Protein AF-A0A3N9NBA0-F1 (afdb_monomer)

Nearest PDB structures (foldseek):
  3b5i-assembly1_A  TM=4.460E-01  e=3.784E+00  Arabidopsis thaliana
  9g8p-assembly1_M  TM=3.321E-01  e=5.903E+00  Homo sapiens

Foldseek 3Di:
DDPPDPDVVVVVVVVVVVVVVVVVVVVVVVCVVPVQPPDPPDDDVVVPPDPPDDPFQFFDFALQPPPQPDRDDNPPPPDDLSSLLSRLVVRCVSRPHDPVQDAFLFAEEEEWAAQDLAEPPPVNTFQVSSVLSVLVSNCVNPPLRYAYEHEYAHPDPQPQQDPPDDDDHHHAPVSSCVSHVNVVLCVDPVCVSPNYDYYHFCADDSVCRLPQWDKDAAVVLPVNVSVVRIDTTGNSVVRGSHYHYHD

Sequence (247 aa):
MVDMKPKRSLIKVYFVTILLGCWLAWDLSQADKNAPPEYPSYKVAAELDARTEATAKVAIVRSDDPELAHPRPVDDEAIDYETIEQMVRRAINLAGGLQWFISSGDMVLIKPNIVDPEEPGTGEVTDVRVVKALVKVVNEIDPGNMEIVIGEGSPRPMDYEMKYQTSRSKPCWEKLWDVCGYQELLSDPELSDINLRLSNLNGSPPENPWQDLVEVEIPGGGQALPQGGSYWIHQDVLNADAFITVR

Structure (mmCIF, N/CA/C/O backbone):
data_AF-A0A3N9NBA0-F1
#
_entry.id   AF-A0A3N9NBA0-F1
#
loop_
_atom_site.group_PDB
_atom_site.id
_atom_site.type_symbol
_atom_site.label_atom_id
_atom_site.label_alt_id
_atom_site.label_comp_id
_atom_site.label_asym_id
_atom_site.label_entity_id
_atom_site.label_seq_id
_atom_site.pdbx_PDB_ins_code
_atom_site.Cartn_x
_atom_site.Cartn_y
_atom_site.Cartn_z
_atom_site.occupancy
_atom_site.B_iso_or_equiv
_atom_site.auth_seq_id
_atom_site.auth_comp_id
_atom_site.auth_asym_id
_atom_site.auth_atom_id
_atom_site.pdbx_PDB_model_num
ATOM 1 N N . MET A 1 1 ? 47.951 17.722 -78.196 1.00 44.59 1 MET A N 1
ATOM 2 C CA . MET A 1 1 ? 47.518 16.810 -77.117 1.00 44.59 1 MET A CA 1
ATOM 3 C C . MET A 1 1 ? 47.676 17.548 -75.798 1.00 44.59 1 MET A C 1
ATOM 5 O O . MET A 1 1 ? 48.803 17.779 -75.389 1.00 44.59 1 MET A O 1
ATOM 9 N N . VAL A 1 2 ? 46.578 18.025 -75.207 1.00 46.38 2 VAL A N 1
ATOM 10 C CA . VAL A 1 2 ? 46.601 18.671 -73.885 1.00 46.38 2 VAL A CA 1
ATOM 11 C C . VAL A 1 2 ? 46.526 17.560 -72.843 1.00 46.38 2 VAL A C 1
ATOM 13 O O . VAL A 1 2 ? 45.522 16.858 -72.764 1.00 46.38 2 VAL A O 1
ATOM 16 N N . ASP A 1 3 ? 47.612 17.374 -72.098 1.00 55.66 3 ASP A N 1
ATOM 17 C CA . ASP A 1 3 ? 47.715 16.412 -71.001 1.00 55.66 3 ASP A CA 1
ATOM 18 C C . ASP A 1 3 ? 46.897 16.926 -69.803 1.00 55.66 3 ASP A C 1
ATOM 20 O O . ASP A 1 3 ? 47.348 17.754 -69.006 1.00 55.66 3 ASP A O 1
ATOM 24 N N . MET A 1 4 ? 45.633 16.504 -69.719 1.00 56.28 4 MET A N 1
ATOM 25 C CA . MET A 1 4 ? 44.766 16.786 -68.577 1.00 56.28 4 MET A CA 1
ATOM 26 C C . MET A 1 4 ? 45.156 15.879 -67.408 1.00 56.28 4 MET A C 1
ATOM 28 O O . MET A 1 4 ? 44.526 14.853 -67.161 1.00 56.28 4 MET A O 1
ATOM 32 N N . LYS A 1 5 ? 46.167 16.280 -66.630 1.00 59.41 5 LYS A N 1
ATOM 33 C CA . LYS A 1 5 ? 46.375 15.693 -65.301 1.00 59.41 5 LYS A CA 1
ATOM 34 C C . LYS A 1 5 ? 45.158 16.022 -64.430 1.00 59.41 5 LYS A C 1
ATOM 36 O O . LYS A 1 5 ? 44.894 17.210 -64.211 1.00 59.41 5 LYS A O 1
ATOM 41 N N . PRO A 1 6 ? 44.415 15.029 -63.908 1.00 57.94 6 PRO A N 1
ATOM 42 C CA . PRO A 1 6 ? 43.314 15.301 -62.996 1.00 57.94 6 PRO A CA 1
ATOM 43 C C . PRO A 1 6 ? 43.844 16.118 -61.814 1.00 57.94 6 PRO A C 1
ATOM 45 O O . PRO A 1 6 ? 44.816 15.734 -61.155 1.00 57.94 6 PRO A O 1
ATOM 48 N N . LYS A 1 7 ? 43.237 17.292 -61.577 1.00 64.69 7 LYS A N 1
ATOM 49 C CA . LYS A 1 7 ? 43.591 18.168 -60.453 1.00 64.69 7 LYS A CA 1
ATOM 50 C C . LYS A 1 7 ? 43.545 17.314 -59.188 1.00 64.69 7 LYS A C 1
ATOM 52 O O . LYS A 1 7 ? 42.501 16.754 -58.876 1.00 64.69 7 LYS A O 1
ATOM 57 N N . ARG A 1 8 ? 44.660 17.219 -58.453 1.00 65.31 8 ARG A N 1
ATOM 58 C CA . ARG A 1 8 ? 44.796 16.423 -57.213 1.00 65.31 8 ARG A CA 1
ATOM 59 C C . ARG A 1 8 ? 43.642 16.624 -56.213 1.00 65.31 8 ARG A C 1
ATOM 61 O O . ARG A 1 8 ? 43.413 15.745 -55.389 1.00 65.31 8 ARG A O 1
ATOM 68 N N . SER A 1 9 ? 42.912 17.743 -56.277 1.00 67.44 9 SER A N 1
ATOM 69 C CA . SER A 1 9 ? 41.708 17.972 -55.473 1.00 67.44 9 SER A CA 1
ATOM 70 C C . SER A 1 9 ? 40.519 17.086 -55.867 1.00 67.44 9 SER A C 1
ATOM 72 O O . SER A 1 9 ? 39.831 16.621 -54.969 1.00 67.44 9 SER A O 1
ATOM 74 N N . LEU A 1 10 ? 40.301 16.777 -57.153 1.00 73.56 10 LEU A N 1
ATOM 75 C CA . LEU A 1 10 ? 39.214 15.888 -57.591 1.00 73.56 10 LEU A CA 1
ATOM 76 C C . LEU A 1 10 ? 39.411 14.459 -57.073 1.00 73.56 10 LEU A C 1
ATOM 78 O O . LEU A 1 10 ? 38.461 13.837 -56.616 1.00 73.56 10 LEU A O 1
ATOM 82 N N . ILE A 1 11 ? 40.654 13.965 -57.092 1.00 77.38 11 ILE A N 1
ATOM 83 C CA . ILE A 1 11 ? 40.994 12.630 -56.574 1.00 77.38 11 ILE A CA 1
ATOM 84 C C . ILE A 1 11 ? 40.757 12.566 -55.059 1.00 77.38 11 ILE A C 1
ATOM 86 O O . ILE A 1 11 ? 40.209 11.586 -54.565 1.00 77.38 11 ILE A O 1
ATOM 90 N N . LYS A 1 12 ? 41.120 13.623 -54.318 1.00 77.69 12 LYS A N 1
ATOM 91 C CA . LYS A 1 12 ? 40.859 13.710 -52.873 1.00 77.69 12 LYS A CA 1
ATOM 92 C C . LYS A 1 12 ? 39.366 13.746 -52.555 1.00 77.69 12 LYS A C 1
ATOM 94 O O . LYS A 1 12 ? 38.941 13.035 -51.655 1.00 77.69 12 LYS A O 1
ATOM 99 N N . VAL A 1 13 ? 38.584 14.537 -53.294 1.00 83.06 13 VAL A N 1
ATOM 100 C CA . VAL A 1 13 ? 37.123 14.598 -53.122 1.00 83.06 13 VAL A CA 1
ATOM 101 C C . VAL A 1 13 ? 36.510 13.224 -53.374 1.00 83.06 13 VAL A C 1
ATOM 103 O O . VAL A 1 13 ? 35.784 12.730 -52.523 1.00 83.06 13 VAL A O 1
ATOM 106 N N . TYR A 1 14 ? 36.883 12.564 -54.471 1.00 87.12 14 TYR A N 1
ATOM 107 C CA . TYR A 1 14 ? 36.392 11.225 -54.798 1.00 87.12 14 TYR A CA 1
ATOM 108 C C . TYR A 1 14 ? 36.722 10.192 -53.709 1.00 87.12 14 TYR A C 1
ATOM 110 O O . TYR A 1 14 ? 35.858 9.423 -53.296 1.00 87.12 14 TYR A O 1
ATOM 118 N N . PHE A 1 15 ? 37.952 10.214 -53.188 1.00 90.12 15 PHE A N 1
ATOM 119 C CA . PHE A 1 15 ? 38.374 9.307 -52.121 1.00 90.12 15 PHE A CA 1
ATOM 120 C C . PHE A 1 15 ? 37.614 9.550 -50.808 1.00 90.12 15 PHE A C 1
ATOM 122 O O . PHE A 1 15 ? 37.172 8.600 -50.168 1.00 90.12 15 PHE A O 1
ATOM 129 N N . VAL A 1 16 ? 37.402 10.816 -50.430 1.00 90.50 16 VAL A N 1
ATOM 130 C CA . VAL A 1 16 ? 36.609 11.183 -49.245 1.00 90.50 16 VAL A CA 1
ATOM 131 C C . VAL A 1 16 ? 35.148 10.760 -49.405 1.00 90.50 16 VAL A C 1
ATOM 133 O O . VAL A 1 16 ? 34.574 10.218 -48.466 1.00 90.50 16 VAL A O 1
ATOM 136 N N . THR A 1 17 ? 34.553 10.941 -50.588 1.00 92.69 17 THR A N 1
ATOM 137 C CA . THR A 1 17 ? 33.177 10.502 -50.862 1.00 92.69 17 THR A CA 1
ATOM 138 C C . THR A 1 17 ? 33.030 8.986 -50.746 1.00 92.69 17 THR A C 1
ATOM 140 O O . THR A 1 17 ? 32.063 8.525 -50.147 1.00 92.69 17 THR A O 1
ATOM 143 N N . ILE A 1 18 ? 33.992 8.206 -51.254 1.00 95.19 18 ILE A N 1
ATOM 144 C CA . ILE A 1 18 ? 33.980 6.743 -51.103 1.00 95.19 18 ILE A CA 1
ATOM 145 C C . ILE A 1 18 ? 34.094 6.345 -49.633 1.00 95.19 18 ILE A C 1
ATOM 147 O O . ILE A 1 18 ? 33.322 5.510 -49.177 1.00 95.19 18 ILE A O 1
ATOM 151 N N . LEU A 1 19 ? 35.019 6.947 -48.879 1.00 94.25 19 LEU A N 1
ATOM 152 C CA . LEU A 1 19 ? 35.181 6.631 -47.458 1.00 94.25 19 LEU A CA 1
ATOM 153 C C . LEU A 1 19 ? 33.926 6.957 -46.646 1.00 94.25 19 LEU A C 1
ATOM 155 O O . LEU A 1 19 ? 33.511 6.135 -45.834 1.00 94.25 19 LEU A O 1
ATOM 159 N N . LEU A 1 20 ? 33.298 8.110 -46.894 1.00 94.56 20 LEU A N 1
ATOM 160 C CA . LEU A 1 20 ? 32.024 8.471 -46.269 1.00 94.56 20 LEU A CA 1
ATOM 161 C C . LEU A 1 20 ? 30.909 7.501 -46.660 1.00 94.56 20 LEU A C 1
ATOM 163 O O . LEU A 1 20 ? 30.150 7.090 -45.794 1.00 94.56 20 LEU A O 1
ATOM 167 N N . GLY A 1 21 ? 30.835 7.092 -47.929 1.00 96.19 21 GLY A N 1
ATOM 168 C CA . GLY A 1 21 ? 29.867 6.096 -48.389 1.00 96.19 21 GLY A CA 1
ATOM 169 C C . GLY A 1 21 ? 30.060 4.731 -47.724 1.00 96.19 21 GLY A C 1
ATOM 170 O O . GLY A 1 21 ? 29.092 4.140 -47.257 1.00 96.19 21 GLY A O 1
ATOM 171 N N . CYS A 1 22 ? 31.303 4.253 -47.619 1.00 95.31 22 CYS A N 1
ATOM 172 C CA . CYS A 1 22 ? 31.634 3.012 -46.916 1.00 95.31 22 CYS A CA 1
ATOM 173 C C . CYS A 1 22 ? 31.316 3.098 -45.421 1.00 95.31 22 CYS A C 1
ATOM 175 O O . CYS A 1 22 ? 30.786 2.143 -44.860 1.00 95.31 22 CYS A O 1
ATOM 177 N N . TRP A 1 23 ? 31.620 4.231 -44.784 1.00 95.19 23 TRP A N 1
ATOM 178 C CA . TRP A 1 23 ? 31.295 4.464 -43.379 1.00 95.19 23 TRP A CA 1
ATOM 179 C C . TRP A 1 23 ? 29.781 4.476 -43.151 1.00 95.19 23 TRP A C 1
ATOM 181 O O . TRP A 1 23 ? 29.308 3.755 -42.282 1.00 95.19 23 TRP A O 1
ATOM 191 N N . LEU A 1 24 ? 29.016 5.192 -43.982 1.00 94.25 24 LEU A N 1
ATOM 192 C CA . LEU A 1 24 ? 27.555 5.250 -43.889 1.00 94.25 24 LEU A CA 1
ATOM 193 C C . LEU A 1 24 ? 26.909 3.877 -44.136 1.00 94.25 24 LEU A C 1
ATOM 195 O O . LEU A 1 24 ? 25.974 3.495 -43.445 1.00 94.25 24 LEU A O 1
ATOM 199 N N . ALA A 1 25 ? 27.414 3.113 -45.109 1.00 92.44 25 ALA A N 1
ATOM 200 C CA . ALA A 1 25 ? 26.925 1.764 -45.389 1.00 92.44 25 ALA A CA 1
ATOM 201 C C . ALA A 1 25 ? 27.242 0.785 -44.248 1.00 92.44 25 ALA A C 1
ATOM 203 O O . ALA A 1 25 ? 26.422 -0.076 -43.926 1.00 92.44 25 ALA A O 1
ATOM 204 N N . TRP A 1 26 ? 28.419 0.914 -43.628 1.00 92.81 26 TRP A N 1
ATOM 205 C CA . TRP A 1 26 ? 28.767 0.142 -42.440 1.00 92.81 26 TRP A CA 1
ATOM 206 C C . TRP A 1 26 ? 27.865 0.511 -41.262 1.00 92.81 26 TRP A C 1
ATOM 208 O O . TRP A 1 26 ? 27.302 -0.394 -40.655 1.00 92.81 26 TRP A O 1
ATOM 218 N N . ASP A 1 27 ? 27.667 1.805 -41.004 1.00 90.31 27 ASP A N 1
ATOM 219 C CA . ASP A 1 27 ? 26.806 2.325 -39.939 1.00 90.31 27 ASP A CA 1
ATOM 220 C C . ASP A 1 27 ? 25.356 1.842 -40.091 1.00 90.31 27 ASP A C 1
ATOM 222 O O . ASP A 1 27 ? 24.822 1.224 -39.176 1.00 90.31 27 ASP A O 1
ATOM 226 N N . LEU A 1 28 ? 24.763 1.966 -41.286 1.00 89.25 28 LEU A N 1
ATOM 227 C CA . LEU A 1 28 ? 23.425 1.436 -41.580 1.00 89.25 28 LEU A CA 1
ATOM 228 C C . LEU A 1 28 ? 23.347 -0.088 -41.401 1.00 89.25 28 LEU A C 1
ATOM 230 O O . LEU A 1 28 ? 22.374 -0.595 -40.850 1.00 89.25 28 LEU A O 1
ATOM 234 N N . SER A 1 29 ? 24.380 -0.833 -41.813 1.00 89.38 29 SER A N 1
ATOM 235 C CA . SER A 1 29 ? 24.424 -2.284 -41.591 1.00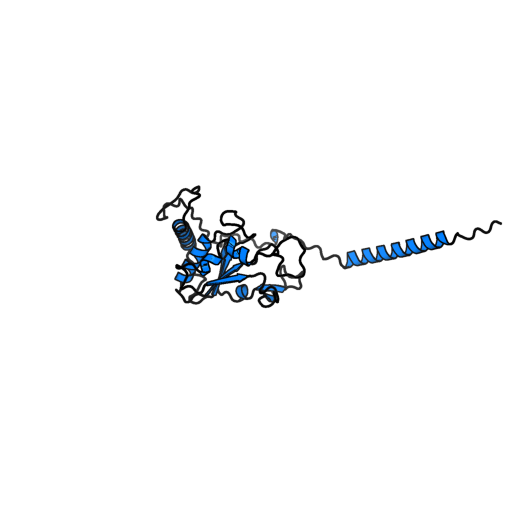 89.38 29 SER A CA 1
ATOM 236 C C . SER A 1 29 ? 24.556 -2.656 -40.114 1.00 89.38 29 SER A C 1
ATOM 238 O O . SER A 1 29 ? 24.088 -3.732 -39.738 1.00 89.38 29 SER A O 1
ATOM 240 N N . GLN A 1 30 ? 25.235 -1.847 -39.296 1.00 89.12 30 GLN A N 1
ATOM 241 C CA . GLN A 1 30 ? 25.302 -2.071 -37.853 1.00 89.12 30 GLN A CA 1
ATOM 242 C C . GLN A 1 30 ? 23.989 -1.674 -37.182 1.00 89.12 30 GLN A C 1
ATOM 244 O O . GLN A 1 30 ? 23.538 -2.397 -36.303 1.00 89.12 30 GLN A O 1
ATOM 249 N N . ALA A 1 31 ? 23.360 -0.579 -37.609 1.00 81.69 31 ALA A N 1
ATOM 250 C CA . ALA A 1 31 ? 22.071 -0.134 -37.094 1.00 81.69 31 ALA A CA 1
ATOM 251 C C . ALA A 1 31 ? 20.985 -1.197 -37.293 1.00 81.69 31 ALA A C 1
ATOM 253 O O . ALA A 1 31 ? 20.232 -1.458 -36.368 1.00 81.69 31 ALA A O 1
ATOM 254 N N . ASP A 1 32 ? 20.957 -1.860 -38.451 1.00 75.62 32 ASP A N 1
ATOM 255 C CA . ASP A 1 32 ? 19.980 -2.913 -38.753 1.00 75.62 32 ASP A CA 1
ATOM 256 C C . ASP A 1 32 ? 20.248 -4.208 -37.959 1.00 75.62 32 ASP A C 1
ATOM 258 O O . ASP A 1 32 ? 19.337 -4.840 -37.436 1.00 75.62 32 ASP A O 1
ATOM 262 N N . LYS A 1 33 ? 21.525 -4.582 -37.783 1.00 79.00 33 LYS A N 1
ATOM 263 C CA . LYS A 1 33 ? 21.919 -5.758 -36.979 1.00 79.00 33 LYS A CA 1
ATOM 264 C C . LYS A 1 33 ? 21.722 -5.565 -35.480 1.00 79.00 33 LYS A C 1
ATOM 266 O O . LYS A 1 33 ? 21.492 -6.538 -34.771 1.00 79.00 33 LYS A O 1
ATOM 271 N N . ASN A 1 34 ? 21.874 -4.329 -35.019 1.00 78.31 34 ASN A N 1
ATOM 272 C CA . ASN A 1 34 ? 21.711 -3.943 -33.623 1.00 78.31 34 ASN A CA 1
ATOM 273 C C . ASN A 1 34 ? 20.335 -3.323 -33.366 1.00 78.31 34 ASN A C 1
ATOM 275 O O . ASN A 1 34 ? 20.104 -2.820 -32.266 1.00 78.31 34 ASN A O 1
ATOM 279 N N . ALA A 1 35 ? 19.437 -3.332 -34.358 1.00 70.12 35 ALA A N 1
ATOM 280 C CA . ALA A 1 35 ? 18.064 -2.924 -34.153 1.00 70.12 35 ALA A CA 1
ATOM 281 C C . ALA A 1 35 ? 17.479 -3.879 -33.106 1.00 70.12 35 ALA A C 1
ATOM 283 O O . ALA A 1 35 ? 17.502 -5.098 -33.313 1.00 70.12 35 ALA A O 1
ATOM 284 N N . PRO A 1 36 ? 17.012 -3.368 -31.954 1.00 64.31 36 PRO A N 1
ATOM 285 C CA . PRO A 1 36 ? 16.346 -4.224 -30.996 1.00 64.31 36 PRO A CA 1
ATOM 286 C C . PRO A 1 36 ? 15.141 -4.862 -31.699 1.00 64.31 36 PRO A C 1
ATOM 288 O O . PRO A 1 36 ? 14.502 -4.196 -32.521 1.00 64.31 36 PRO A O 1
ATOM 291 N N . PRO A 1 37 ? 14.828 -6.139 -31.420 1.00 67.31 37 PRO A N 1
ATOM 292 C CA . PRO A 1 37 ? 13.622 -6.752 -31.958 1.00 67.31 37 PRO A CA 1
ATOM 293 C C . PRO A 1 37 ? 12.426 -5.847 -31.647 1.00 67.31 37 PRO A C 1
ATOM 295 O O . PRO A 1 37 ? 12.334 -5.320 -30.535 1.00 67.31 37 PRO A O 1
ATOM 298 N N . GLU A 1 38 ? 11.535 -5.644 -32.626 1.00 62.91 38 GLU A N 1
ATOM 299 C CA . GLU A 1 38 ? 10.290 -4.916 -32.389 1.00 62.91 38 GLU A CA 1
ATOM 300 C C . GLU A 1 38 ? 9.575 -5.588 -31.219 1.00 62.91 38 GLU A C 1
ATOM 302 O O . GLU A 1 38 ? 9.139 -6.734 -31.313 1.00 62.91 38 GLU A O 1
ATOM 307 N N . TYR A 1 39 ? 9.521 -4.888 -30.089 1.00 58.91 39 TYR A N 1
ATOM 308 C CA . TYR A 1 39 ? 8.762 -5.320 -28.935 1.00 58.91 39 TYR A CA 1
ATOM 309 C C . TYR A 1 39 ? 7.297 -5.004 -29.228 1.00 58.91 39 TYR A C 1
ATOM 311 O O . TYR A 1 39 ? 6.939 -3.820 -29.265 1.00 58.91 39 TYR A O 1
ATOM 319 N N . PRO A 1 40 ? 6.427 -6.001 -29.453 1.00 63.28 40 PRO A N 1
ATOM 320 C CA . PRO A 1 40 ? 5.011 -5.719 -29.519 1.00 63.28 40 PRO A CA 1
ATOM 321 C C . PRO A 1 40 ? 4.583 -5.257 -28.122 1.00 63.28 40 PRO A C 1
ATOM 323 O O . PRO A 1 40 ? 4.468 -6.047 -27.190 1.00 63.28 40 PRO A O 1
ATOM 326 N N . SER A 1 41 ? 4.320 -3.959 -27.966 1.00 62.72 41 SER A N 1
ATOM 327 C CA . SER A 1 41 ? 3.697 -3.383 -26.762 1.00 62.72 41 SER A CA 1
ATOM 328 C C . SER A 1 41 ? 2.223 -3.784 -26.609 1.00 62.72 41 SER A C 1
ATOM 330 O O . SER A 1 41 ? 1.498 -3.242 -25.777 1.00 62.72 41 SER A O 1
ATOM 332 N N . TYR A 1 42 ? 1.772 -4.725 -27.432 1.00 70.06 42 TYR A N 1
ATOM 333 C CA . TYR A 1 42 ? 0.427 -5.244 -27.492 1.00 70.06 42 TYR A CA 1
ATOM 334 C C . TYR A 1 42 ? 0.486 -6.769 -27.410 1.00 70.06 42 TYR A C 1
ATOM 336 O O . TYR A 1 42 ? 1.365 -7.410 -27.983 1.00 70.06 42 TYR A O 1
ATOM 344 N N . LYS A 1 43 ? -0.488 -7.357 -26.722 1.00 68.81 43 LYS A N 1
ATOM 345 C CA . LYS A 1 43 ? -0.821 -8.774 -26.865 1.00 68.81 43 LYS A CA 1
ATOM 346 C C . LYS A 1 43 ? -2.156 -8.887 -27.570 1.00 68.81 43 LYS A C 1
ATOM 348 O O . LYS A 1 43 ? -3.032 -8.039 -27.388 1.00 68.81 43 LYS A O 1
ATOM 353 N N . VAL A 1 44 ? -2.321 -9.928 -28.376 1.00 75.81 44 VAL A N 1
ATOM 354 C CA . VAL A 1 44 ? -3.619 -10.199 -28.993 1.00 75.81 44 VAL A CA 1
ATOM 355 C C . VAL A 1 44 ? -4.581 -10.582 -27.873 1.00 75.81 44 VAL A C 1
ATOM 357 O O . VAL A 1 44 ? -4.273 -11.455 -27.072 1.00 75.81 44 VAL A O 1
ATOM 360 N N . ALA A 1 45 ? -5.756 -9.952 -27.800 1.00 70.50 45 ALA A N 1
ATOM 361 C CA . ALA A 1 45 ? -6.717 -10.226 -26.727 1.00 70.50 45 ALA A CA 1
ATOM 362 C C . ALA A 1 45 ? -7.129 -11.711 -26.651 1.00 70.50 45 ALA A C 1
ATOM 364 O O . ALA A 1 45 ? -7.449 -12.195 -25.577 1.00 70.50 45 ALA A O 1
ATOM 365 N N . ALA A 1 46 ? -7.067 -12.441 -27.769 1.00 76.94 46 ALA A N 1
ATOM 366 C CA . ALA A 1 46 ? -7.300 -13.887 -27.819 1.00 76.94 46 ALA A CA 1
ATOM 367 C C . ALA A 1 46 ? -6.216 -14.725 -27.107 1.00 76.94 46 ALA A C 1
ATOM 369 O O . ALA A 1 46 ? -6.462 -15.882 -26.787 1.00 76.94 46 ALA A O 1
ATOM 370 N N . GLU A 1 47 ? -5.029 -14.160 -26.873 1.00 73.62 47 GLU A N 1
ATOM 371 C CA . GLU A 1 47 ? -3.969 -14.756 -26.049 1.00 73.62 47 GLU A CA 1
ATOM 372 C C . GLU A 1 47 ? -4.134 -14.420 -24.561 1.00 73.62 47 GLU A C 1
ATOM 374 O O . GLU A 1 47 ? -3.441 -14.992 -23.719 1.00 73.62 47 GLU A O 1
ATOM 379 N N . LEU A 1 48 ? -5.020 -13.476 -24.223 1.00 71.06 48 LEU A N 1
ATOM 380 C CA . LEU A 1 48 ? -5.399 -13.231 -22.841 1.00 71.06 48 LEU A CA 1
ATOM 381 C C . LEU A 1 48 ? -6.435 -14.282 -22.459 1.00 71.06 48 LEU A C 1
ATOM 383 O O . LEU A 1 48 ? -7.527 -14.331 -23.024 1.00 71.06 48 LEU A O 1
ATOM 387 N N . ASP A 1 49 ? -6.090 -15.108 -21.478 1.00 70.19 49 ASP A N 1
ATOM 388 C CA . ASP A 1 49 ? -7.014 -16.056 -20.866 1.00 70.19 49 ASP A CA 1
ATOM 389 C C . ASP A 1 49 ? -8.002 -15.270 -19.986 1.00 70.19 49 ASP A C 1
ATOM 391 O O . ASP A 1 49 ? -7.841 -15.121 -18.771 1.00 70.19 49 ASP A O 1
ATOM 395 N N . ALA A 1 50 ? -8.963 -14.612 -20.638 1.00 69.31 50 ALA A N 1
ATOM 396 C CA . ALA A 1 50 ? -9.939 -13.773 -19.970 1.00 69.31 50 ALA A CA 1
ATOM 397 C C . ALA A 1 50 ? -10.821 -14.654 -19.081 1.00 69.31 50 ALA A C 1
ATOM 399 O O . ALA A 1 50 ? -11.509 -15.556 -19.562 1.00 69.31 50 ALA A O 1
ATOM 400 N N . ARG A 1 51 ? -10.819 -14.379 -17.773 1.00 69.56 51 ARG A N 1
ATOM 401 C CA . ARG A 1 51 ? -11.726 -15.041 -16.831 1.00 69.56 51 ARG A CA 1
ATOM 402 C C . ARG A 1 51 ? -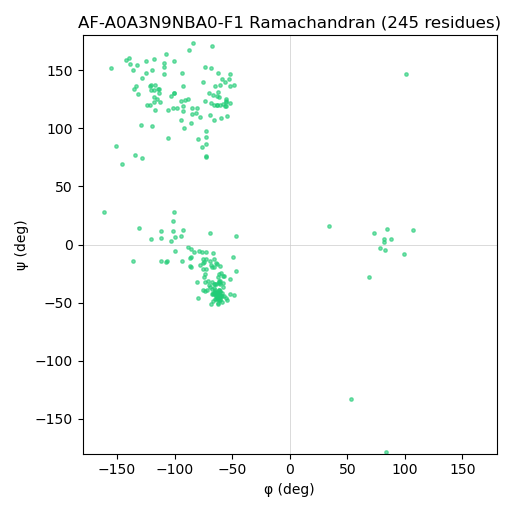13.166 -14.776 -17.274 1.00 69.56 51 ARG A C 1
ATOM 404 O O . ARG A 1 51 ? -13.585 -13.627 -17.386 1.00 69.56 51 ARG A O 1
ATOM 411 N N . THR A 1 52 ? -13.910 -15.842 -17.546 1.00 76.94 52 THR A N 1
ATOM 412 C CA . THR A 1 52 ? -15.306 -15.782 -18.009 1.00 76.94 52 THR A CA 1
ATOM 413 C C . THR A 1 52 ? -16.313 -15.684 -16.863 1.00 76.94 52 THR A C 1
ATOM 415 O O . THR A 1 52 ? -17.509 -15.533 -17.103 1.00 76.94 52 THR A O 1
ATOM 418 N N . GLU A 1 53 ? -15.835 -15.741 -15.621 1.00 77.75 53 GLU A N 1
ATOM 419 C CA . GLU A 1 53 ? -16.630 -15.632 -14.404 1.00 77.75 53 GLU A CA 1
ATOM 420 C C . GLU A 1 53 ? -15.990 -14.660 -13.408 1.00 77.75 53 GLU A C 1
ATOM 422 O O . GLU A 1 53 ? -14.782 -14.410 -13.435 1.00 77.75 53 GLU A O 1
ATOM 427 N N . ALA A 1 54 ? -16.818 -14.084 -12.534 1.00 71.75 54 ALA A N 1
ATOM 428 C CA . ALA A 1 54 ? -16.353 -13.175 -11.499 1.00 71.75 54 ALA A CA 1
ATOM 429 C C . ALA A 1 54 ? -15.544 -13.948 -10.448 1.00 71.75 54 ALA A C 1
ATOM 431 O O . ALA A 1 54 ? -16.096 -14.728 -9.678 1.00 71.75 54 ALA A O 1
ATOM 432 N N . THR A 1 55 ? -14.237 -13.700 -10.399 1.00 77.88 55 THR A N 1
ATOM 433 C CA . THR A 1 55 ? -13.328 -14.302 -9.410 1.00 77.88 55 THR A CA 1
ATOM 434 C C . THR A 1 55 ? -13.004 -13.368 -8.245 1.00 77.88 55 THR A C 1
ATOM 436 O O . THR A 1 55 ? -12.314 -13.774 -7.316 1.00 77.88 55 THR A O 1
ATOM 439 N N . ALA A 1 56 ? -13.454 -12.112 -8.296 1.00 82.75 56 ALA A N 1
ATOM 440 C CA . ALA A 1 56 ? -13.129 -11.088 -7.310 1.00 82.75 56 ALA A CA 1
ATOM 441 C C . ALA A 1 56 ? -14.396 -10.544 -6.648 1.00 82.75 56 ALA A C 1
ATOM 443 O O . ALA A 1 56 ? -15.393 -10.259 -7.315 1.00 82.75 56 ALA A O 1
ATOM 444 N N . LYS A 1 57 ? -14.333 -10.362 -5.329 1.00 87.69 57 LYS A N 1
ATOM 445 C CA . LYS A 1 57 ? -15.350 -9.644 -4.566 1.00 87.69 57 LYS A CA 1
ATOM 446 C C . LYS A 1 57 ? -14.908 -8.192 -4.427 1.00 87.69 57 LYS A C 1
ATOM 448 O O . LYS A 1 57 ? -13.823 -7.929 -3.922 1.00 87.69 57 LYS A O 1
ATOM 453 N N . VAL A 1 58 ? -15.745 -7.264 -4.879 1.00 91.38 58 VAL A N 1
ATOM 454 C CA . VAL A 1 58 ? -15.476 -5.822 -4.814 1.00 91.38 58 VAL A CA 1
ATOM 455 C C . VAL A 1 58 ? -16.483 -5.180 -3.871 1.00 91.38 58 VAL A C 1
ATOM 457 O O . VAL A 1 58 ? -17.680 -5.456 -3.960 1.00 91.38 58 VAL A O 1
ATOM 460 N N . ALA A 1 59 ? -15.998 -4.320 -2.980 1.00 94.69 59 ALA A N 1
ATOM 461 C CA . ALA A 1 59 ? -16.820 -3.484 -2.121 1.00 94.69 59 ALA A CA 1
ATOM 462 C C . ALA A 1 59 ? -16.555 -2.014 -2.448 1.00 94.69 59 ALA A C 1
ATOM 464 O O . ALA A 1 59 ? -15.409 -1.610 -2.625 1.00 94.69 59 ALA A O 1
ATOM 465 N N . ILE A 1 60 ? -17.623 -1.224 -2.519 1.00 95.12 60 ILE A N 1
ATOM 466 C CA . ILE A 1 60 ? -17.553 0.225 -2.688 1.00 95.12 60 ILE A CA 1
ATOM 467 C C . ILE A 1 60 ? -18.328 0.821 -1.526 1.00 95.12 60 ILE A C 1
ATOM 469 O O . ILE A 1 60 ? -19.516 0.542 -1.371 1.00 95.12 60 ILE A O 1
ATOM 473 N N . VAL A 1 61 ? -17.646 1.620 -0.714 1.00 97.12 61 VAL A N 1
ATOM 474 C CA . VAL A 1 61 ? -18.245 2.331 0.412 1.00 97.12 61 VAL A CA 1
ATOM 475 C C . VAL A 1 61 ? -18.079 3.814 0.153 1.00 97.12 61 VAL A C 1
ATOM 477 O O . VAL A 1 61 ? -16.978 4.283 -0.131 1.00 97.12 61 VAL A O 1
ATOM 480 N N . ARG A 1 62 ? -19.190 4.540 0.213 1.00 96.81 62 ARG A N 1
ATOM 481 C CA . ARG A 1 62 ? -19.219 5.995 0.077 1.00 96.81 62 ARG A CA 1
ATOM 482 C C . ARG A 1 62 ? -19.321 6.632 1.456 1.00 96.81 62 ARG A C 1
ATOM 484 O O . ARG A 1 62 ? -19.795 5.989 2.388 1.00 96.81 62 ARG A O 1
ATOM 491 N N . SER A 1 63 ? -18.922 7.893 1.567 1.00 96.94 63 SER A N 1
ATOM 492 C CA . SER A 1 63 ? -19.054 8.654 2.813 1.00 96.94 63 SER A CA 1
ATOM 493 C C . SER A 1 63 ? -20.508 8.819 3.259 1.00 96.94 63 SER A C 1
ATOM 495 O O . SER A 1 63 ? -20.759 8.927 4.454 1.00 96.94 63 SER A O 1
ATOM 497 N N . ASP A 1 64 ? -21.468 8.767 2.332 1.00 96.94 64 ASP A N 1
ATOM 498 C CA . ASP A 1 64 ? -22.908 8.860 2.600 1.00 96.94 64 ASP A CA 1
ATOM 499 C C . ASP A 1 64 ? -23.584 7.492 2.796 1.00 96.94 64 ASP A C 1
ATOM 501 O O . ASP A 1 64 ? -24.814 7.406 2.783 1.00 96.94 64 ASP A O 1
ATOM 505 N N . ASP A 1 65 ? -22.812 6.413 2.969 1.00 97.38 65 ASP A N 1
ATOM 506 C CA . ASP A 1 65 ? -23.367 5.090 3.255 1.00 97.38 65 ASP A CA 1
ATOM 507 C C . ASP A 1 65 ? -24.118 5.119 4.606 1.00 97.38 65 ASP A C 1
ATOM 509 O O . ASP A 1 65 ? -23.507 5.415 5.636 1.00 97.38 65 ASP A O 1
ATOM 513 N N . PRO A 1 66 ? -25.433 4.815 4.631 1.00 96.50 66 PRO A N 1
ATOM 514 C CA . PRO A 1 66 ? -26.269 4.941 5.827 1.00 96.50 66 PRO A CA 1
ATOM 515 C C . PRO A 1 66 ? -25.895 3.973 6.957 1.00 96.50 66 PRO A C 1
ATOM 517 O O . PRO A 1 66 ? -26.389 4.125 8.070 1.00 96.50 66 PRO A O 1
ATOM 520 N N . GLU A 1 67 ? -25.054 2.977 6.681 1.00 96.94 67 GLU A N 1
ATOM 521 C CA . GLU A 1 67 ? -24.546 2.030 7.674 1.00 96.94 67 GLU A CA 1
ATOM 522 C C . GLU A 1 67 ? -23.254 2.518 8.358 1.00 96.94 67 GLU A C 1
ATOM 524 O O . GLU A 1 67 ? -22.719 1.823 9.225 1.00 96.94 67 GLU A O 1
ATOM 529 N N . LEU A 1 68 ? -22.713 3.679 7.969 1.00 96.69 68 LEU A N 1
ATOM 530 C CA . LEU A 1 68 ? -21.660 4.357 8.732 1.00 96.69 68 LEU A CA 1
ATOM 531 C C . LEU A 1 68 ? -22.260 4.985 9.994 1.00 96.69 68 LEU A C 1
ATOM 533 O O . LEU A 1 68 ? -23.432 5.357 10.018 1.00 96.69 68 LEU A O 1
ATOM 537 N N . ALA A 1 69 ? -21.459 5.140 11.052 1.00 94.88 69 ALA A N 1
ATOM 538 C CA . ALA A 1 69 ? -21.960 5.718 12.302 1.00 94.88 69 ALA A CA 1
ATOM 539 C C . ALA A 1 69 ? -22.367 7.190 12.119 1.00 94.88 69 ALA A C 1
ATOM 541 O O . ALA A 1 69 ? -23.372 7.643 12.674 1.00 94.88 69 ALA A O 1
ATOM 542 N N . HIS A 1 70 ? -21.598 7.917 11.304 1.00 93.44 70 HIS A N 1
ATOM 543 C CA . HIS A 1 70 ? -21.815 9.323 10.976 1.00 93.44 70 HIS A CA 1
ATOM 544 C C . HIS A 1 70 ? -21.660 9.549 9.463 1.00 93.44 70 HIS A C 1
ATOM 546 O O . HIS A 1 70 ? -20.622 10.045 9.027 1.00 93.44 70 HIS A O 1
ATOM 552 N N . PRO A 1 71 ? -22.662 9.176 8.642 1.00 95.38 71 PRO A N 1
ATOM 553 C CA . PRO A 1 71 ? -22.593 9.369 7.198 1.00 95.38 71 PRO A CA 1
ATOM 554 C C . PRO A 1 71 ? -22.452 10.857 6.851 1.00 95.38 71 PRO A C 1
ATOM 556 O O . PRO A 1 71 ? -23.140 11.708 7.423 1.00 95.38 71 PRO A O 1
ATOM 559 N N . ARG A 1 72 ? -21.582 11.166 5.891 1.00 96.19 72 ARG A N 1
ATOM 560 C CA . ARG A 1 72 ? -21.289 12.519 5.403 1.00 96.19 72 ARG A CA 1
ATOM 561 C C . ARG A 1 72 ? -21.614 12.645 3.916 1.00 96.19 72 ARG A C 1
ATOM 563 O O . ARG A 1 72 ? -21.488 11.664 3.190 1.00 96.19 72 ARG A O 1
ATOM 570 N N . PRO A 1 73 ? -21.998 13.834 3.425 1.00 95.88 73 PRO A N 1
ATOM 571 C CA . PRO A 1 73 ? -22.130 14.070 1.992 1.00 95.88 73 PRO A CA 1
ATOM 572 C C . PRO A 1 73 ? -20.861 13.671 1.220 1.00 95.88 73 PRO A C 1
ATOM 574 O O . PRO A 1 73 ? -19.744 13.774 1.722 1.00 95.88 73 PRO A O 1
ATOM 577 N N . VAL A 1 74 ? -21.029 13.192 -0.012 1.00 92.69 74 VAL A N 1
ATOM 578 C CA . VAL A 1 74 ? -19.908 12.797 -0.894 1.00 92.69 74 VAL A CA 1
ATOM 579 C C . VAL A 1 74 ? -19.061 13.974 -1.373 1.00 92.69 74 VAL A C 1
ATOM 581 O O . VAL A 1 74 ? -17.942 13.768 -1.828 1.00 92.69 74 VAL A O 1
ATOM 584 N N . ASP A 1 75 ? -19.592 15.187 -1.277 1.00 92.00 75 ASP A N 1
ATOM 585 C CA . ASP A 1 75 ? -18.948 16.454 -1.615 1.00 92.00 75 ASP A CA 1
ATOM 586 C C . ASP A 1 75 ? -18.443 17.219 -0.377 1.00 92.00 75 ASP A C 1
ATOM 588 O O . ASP A 1 75 ? -18.062 18.382 -0.486 1.00 92.00 75 ASP A O 1
ATOM 592 N N . ASP A 1 76 ? -18.422 16.581 0.801 1.00 91.00 76 ASP A N 1
ATOM 593 C CA . ASP A 1 76 ? -17.839 17.164 2.012 1.00 91.00 76 ASP A CA 1
ATOM 594 C C . ASP A 1 76 ? -16.303 17.178 1.916 1.00 91.00 76 ASP A C 1
ATOM 596 O O . ASP A 1 76 ? -15.629 16.189 2.211 1.00 91.00 76 ASP A O 1
ATOM 600 N N . GLU A 1 77 ? -15.742 18.323 1.518 1.00 85.94 77 GLU A N 1
ATOM 601 C CA . GLU A 1 77 ? -14.289 18.555 1.471 1.00 85.94 77 GLU A CA 1
ATOM 602 C C . GLU A 1 77 ? -13.619 18.424 2.853 1.00 85.94 77 GLU A C 1
ATOM 604 O O . GLU A 1 77 ? -12.410 18.212 2.936 1.00 85.94 77 GLU A O 1
ATOM 609 N N . ALA A 1 78 ? -14.388 18.510 3.945 1.00 88.75 78 ALA A N 1
ATOM 610 C CA . ALA A 1 78 ? -13.910 18.398 5.319 1.00 88.75 78 ALA A CA 1
ATOM 611 C C . ALA A 1 78 ? -14.158 17.005 5.931 1.00 88.75 78 ALA A C 1
ATOM 613 O O . ALA A 1 78 ? -14.287 16.880 7.153 1.00 88.75 78 ALA A O 1
ATOM 614 N N . ILE A 1 79 ? -14.216 15.951 5.105 1.00 92.56 79 ILE A N 1
ATOM 615 C CA . ILE A 1 79 ? -14.306 14.572 5.593 1.00 92.56 79 ILE A CA 1
ATOM 616 C C . ILE A 1 79 ? -13.146 14.255 6.550 1.00 92.56 79 ILE A C 1
ATOM 618 O O . ILE A 1 79 ? -11.967 14.436 6.229 1.00 92.56 79 ILE A O 1
ATOM 622 N N . ASP A 1 80 ? -13.491 13.795 7.750 1.00 93.88 80 ASP A N 1
ATOM 623 C CA . ASP A 1 80 ? -12.533 13.529 8.819 1.00 93.88 80 ASP A CA 1
ATOM 624 C C . ASP A 1 80 ? -11.947 12.110 8.753 1.00 93.88 80 ASP A C 1
ATOM 626 O O . ASP A 1 80 ? -12.410 11.227 8.025 1.00 93.88 80 ASP A O 1
ATOM 630 N N . TYR A 1 81 ? -10.883 11.902 9.529 1.00 95.56 81 TYR A N 1
ATOM 631 C CA . TYR A 1 81 ? -10.206 10.613 9.615 1.00 95.56 81 TYR A CA 1
ATOM 632 C C . TYR A 1 81 ? -11.120 9.499 10.152 1.00 95.56 81 TYR A C 1
ATOM 634 O O . TYR A 1 81 ? -11.077 8.390 9.628 1.00 95.56 81 TYR A O 1
ATOM 642 N N . GLU A 1 82 ? -11.971 9.778 11.145 1.00 96.56 82 GLU A N 1
ATOM 643 C CA . GLU A 1 82 ? -12.866 8.768 11.728 1.00 96.56 82 GLU A CA 1
ATOM 644 C C . GLU A 1 82 ? -13.847 8.217 10.682 1.00 96.56 82 GLU A C 1
ATOM 646 O O . GLU A 1 82 ? -14.027 7.002 10.572 1.00 96.56 82 GLU A O 1
ATOM 651 N N . THR A 1 83 ? -14.421 9.093 9.854 1.00 97.12 83 THR A N 1
ATOM 652 C CA . THR A 1 83 ? -15.301 8.697 8.748 1.00 97.12 83 THR A CA 1
ATOM 653 C C . THR A 1 83 ? -14.539 7.844 7.732 1.00 97.12 83 THR A C 1
ATOM 655 O O . THR A 1 83 ? -15.025 6.783 7.336 1.00 97.12 83 THR A O 1
ATOM 658 N N . ILE A 1 84 ? -13.324 8.252 7.343 1.00 97.00 84 ILE A N 1
ATOM 659 C CA . ILE A 1 84 ? -12.477 7.487 6.410 1.00 97.00 84 ILE A CA 1
ATOM 660 C C . ILE A 1 84 ? -12.128 6.109 6.983 1.00 97.00 84 ILE A C 1
ATOM 662 O O . ILE A 1 84 ? -12.247 5.105 6.281 1.00 97.00 84 ILE A O 1
ATOM 666 N N . GLU A 1 85 ? -11.751 6.028 8.259 1.00 98.31 85 GLU A N 1
ATOM 667 C CA . GLU A 1 85 ? -11.440 4.762 8.924 1.00 98.31 85 GLU A CA 1
ATOM 668 C C . GLU A 1 85 ? -12.651 3.818 8.915 1.00 98.31 85 GLU A C 1
ATOM 670 O O . GLU A 1 85 ? -12.517 2.637 8.576 1.00 98.31 85 GLU A O 1
ATOM 675 N N . GLN A 1 86 ? -13.852 4.327 9.208 1.00 98.19 86 GLN A N 1
ATOM 676 C CA . GLN A 1 86 ? -15.086 3.539 9.132 1.00 98.19 86 GLN A CA 1
ATOM 677 C C . GLN A 1 86 ? -15.371 3.052 7.706 1.00 98.19 86 GLN A C 1
ATOM 679 O O . GLN A 1 86 ? -15.734 1.887 7.521 1.00 98.19 86 GLN A O 1
ATOM 684 N N . MET A 1 87 ? -15.166 3.903 6.694 1.00 98.38 87 MET A N 1
ATOM 685 C CA . MET A 1 87 ? -15.330 3.526 5.288 1.00 98.38 87 MET A CA 1
ATOM 686 C C . MET A 1 87 ? -14.381 2.390 4.891 1.00 98.38 87 MET A C 1
ATOM 688 O O . MET A 1 87 ? -14.825 1.404 4.299 1.00 98.38 87 MET A O 1
ATOM 692 N N . VAL A 1 88 ? -13.098 2.484 5.260 1.00 98.25 88 VAL A N 1
ATOM 693 C CA . VAL A 1 88 ? -12.079 1.457 4.978 1.00 98.25 88 VAL A CA 1
ATOM 694 C C . VAL A 1 88 ? -12.432 0.136 5.656 1.00 98.25 88 VAL A C 1
ATOM 696 O O . VAL A 1 88 ? -12.502 -0.901 4.992 1.00 98.25 88 VAL A O 1
ATOM 699 N N . ARG A 1 89 ? -12.733 0.161 6.960 1.00 98.38 89 ARG A N 1
ATOM 700 C CA . ARG A 1 89 ? -13.134 -1.034 7.722 1.00 98.38 89 ARG A CA 1
ATOM 701 C C . ARG A 1 89 ? -14.359 -1.700 7.118 1.00 98.38 89 ARG A C 1
ATOM 703 O O . ARG A 1 89 ? -14.396 -2.919 6.954 1.00 98.38 89 ARG A O 1
ATOM 710 N N . ARG A 1 90 ? -15.360 -0.904 6.747 1.00 98.12 90 ARG A N 1
ATOM 711 C CA . ARG A 1 90 ? -16.574 -1.404 6.108 1.00 98.12 90 ARG A CA 1
ATOM 712 C C . ARG A 1 90 ? -16.279 -2.027 4.747 1.00 98.12 90 ARG A C 1
ATOM 714 O O . ARG A 1 90 ? -16.792 -3.110 4.476 1.00 98.12 90 ARG A O 1
ATOM 721 N N . ALA A 1 91 ? -15.442 -1.399 3.921 1.00 98.06 91 ALA A N 1
ATOM 722 C CA . ALA A 1 91 ? -15.058 -1.940 2.619 1.00 98.06 91 ALA A CA 1
ATOM 723 C C . ALA A 1 91 ? -14.348 -3.295 2.766 1.00 98.06 91 ALA A C 1
ATOM 725 O O . ALA A 1 91 ? -14.715 -4.255 2.088 1.00 98.06 91 ALA A O 1
ATOM 726 N N . ILE A 1 92 ? -13.415 -3.408 3.716 1.00 97.38 92 ILE A N 1
ATOM 727 C CA . ILE A 1 92 ? -12.713 -4.659 4.037 1.00 97.38 92 ILE A CA 1
ATOM 728 C C . ILE A 1 92 ? -13.696 -5.732 4.526 1.00 97.38 92 ILE A C 1
ATOM 730 O O . ILE A 1 92 ? -13.688 -6.856 4.022 1.00 97.38 92 ILE A O 1
ATOM 734 N N . ASN A 1 93 ? -14.598 -5.395 5.451 1.00 96.69 93 ASN A N 1
ATOM 735 C CA . ASN A 1 93 ? -15.601 -6.332 5.965 1.00 96.69 93 ASN A CA 1
ATOM 736 C C . ASN A 1 93 ? -16.543 -6.832 4.860 1.00 96.69 93 ASN A C 1
ATOM 738 O O . ASN A 1 93 ? -16.802 -8.032 4.752 1.00 96.69 93 ASN A O 1
ATOM 742 N N . LEU A 1 94 ? -17.018 -5.934 3.992 1.00 96.75 94 LEU A N 1
ATOM 743 C CA . LEU A 1 94 ? -17.838 -6.293 2.834 1.00 96.75 94 LEU A CA 1
ATOM 744 C C . LEU A 1 94 ? -17.062 -7.163 1.839 1.00 96.75 94 LEU A C 1
ATOM 746 O O . LEU A 1 94 ? -17.649 -8.079 1.261 1.00 96.75 94 LEU A O 1
ATOM 750 N N . ALA A 1 95 ? -15.754 -6.949 1.683 1.00 94.50 95 ALA A N 1
ATOM 751 C CA . ALA A 1 95 ? -14.873 -7.798 0.882 1.00 94.50 95 ALA A CA 1
ATOM 752 C C . ALA A 1 95 ? -14.581 -9.169 1.533 1.00 94.50 95 ALA A C 1
ATOM 754 O O . ALA A 1 95 ? -14.158 -10.086 0.835 1.00 94.50 95 ALA A O 1
ATOM 755 N N . GLY A 1 96 ? -14.918 -9.361 2.814 1.00 93.94 96 GLY A N 1
ATOM 756 C CA . GLY A 1 96 ? -14.779 -10.632 3.536 1.00 93.94 96 GLY A CA 1
ATOM 757 C C . GLY A 1 96 ? -13.648 -10.677 4.567 1.00 93.94 96 GLY A C 1
ATOM 758 O O . GLY A 1 96 ? -13.339 -11.761 5.052 1.00 93.94 96 GLY A O 1
ATOM 759 N N . GLY A 1 97 ? -13.058 -9.531 4.916 1.00 95.25 97 GLY A N 1
ATOM 760 C CA . GLY A 1 97 ? -11.936 -9.442 5.852 1.00 95.25 97 GLY A CA 1
ATOM 761 C C . GLY A 1 97 ? -10.580 -9.699 5.190 1.00 95.25 97 GLY A C 1
ATOM 762 O O . GLY A 1 97 ? -10.491 -9.929 3.983 1.00 95.25 97 GLY A O 1
ATOM 763 N N . LEU A 1 98 ? -9.516 -9.655 5.993 1.00 96.75 98 LEU A N 1
ATOM 764 C CA . LEU A 1 98 ? -8.137 -9.909 5.546 1.00 96.75 98 LEU A CA 1
ATOM 765 C C . LEU A 1 98 ? -7.600 -11.270 6.021 1.00 96.75 98 LEU A C 1
ATOM 767 O O . LEU A 1 98 ? -6.624 -11.775 5.478 1.00 96.75 98 LEU A O 1
ATOM 771 N N . GLN A 1 99 ? -8.274 -11.913 6.979 1.00 94.69 99 GLN A N 1
ATOM 772 C CA . GLN A 1 99 ? -7.836 -13.156 7.631 1.00 94.69 99 GLN A CA 1
ATOM 773 C C . GLN A 1 99 ? -7.813 -14.376 6.696 1.00 94.69 99 GLN A C 1
ATOM 775 O O . GLN A 1 99 ? -7.380 -15.453 7.090 1.00 94.69 99 GLN A O 1
ATOM 780 N N . TRP A 1 100 ? -8.313 -14.243 5.466 1.00 92.44 100 TRP A N 1
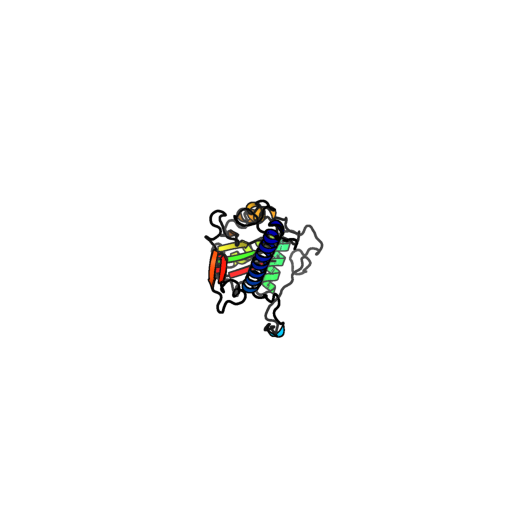ATOM 781 C CA . TRP A 1 100 ? -8.229 -15.308 4.470 1.00 92.44 100 TRP A CA 1
ATOM 782 C C . TRP A 1 100 ? -6.837 -15.412 3.824 1.00 92.44 100 TRP A C 1
ATOM 784 O O . TRP A 1 100 ? -6.551 -16.446 3.224 1.00 92.44 100 TRP A O 1
ATOM 794 N N . PHE A 1 101 ? -5.992 -14.376 3.937 1.00 95.06 101 PHE A N 1
ATOM 795 C CA . PHE A 1 101 ? -4.620 -14.381 3.408 1.00 95.06 101 PHE A CA 1
ATOM 796 C C . PHE A 1 101 ? -3.559 -13.800 4.343 1.00 95.06 101 PHE A C 1
ATOM 798 O O . PHE A 1 101 ? -2.385 -14.015 4.077 1.00 95.06 101 PHE A O 1
ATOM 805 N N . ILE A 1 102 ? -3.949 -13.085 5.402 1.00 98.06 102 ILE A N 1
ATOM 806 C CA . ILE A 1 102 ? -3.024 -12.597 6.429 1.00 98.06 102 ILE A CA 1
ATOM 807 C C . ILE A 1 102 ? -3.155 -13.475 7.673 1.00 98.06 102 ILE A C 1
ATOM 809 O O . ILE A 1 102 ? -4.262 -13.668 8.187 1.00 98.06 102 ILE A O 1
ATOM 813 N N . SER A 1 103 ? -2.026 -13.978 8.155 1.00 97.94 103 SER A N 1
ATOM 814 C CA . SER A 1 103 ? -1.874 -14.776 9.369 1.00 97.94 103 SER A CA 1
ATOM 815 C C . SER A 1 103 ? -1.200 -13.975 10.491 1.00 97.94 103 SER A C 1
ATOM 817 O O . SER A 1 103 ? -0.633 -12.907 10.281 1.00 97.94 103 SER A O 1
ATOM 819 N N . SER A 1 104 ? -1.308 -14.483 11.720 1.00 97.88 104 SER A N 1
ATOM 820 C CA . SER A 1 104 ? -0.646 -13.905 12.899 1.00 97.88 104 SER A CA 1
ATOM 821 C C . SER A 1 104 ? 0.877 -13.950 12.739 1.00 97.88 104 SER A C 1
ATOM 823 O O . SER A 1 104 ? 1.431 -14.995 12.393 1.00 97.88 104 SER A O 1
ATOM 825 N N . GLY A 1 105 ? 1.531 -12.815 12.998 1.00 97.69 105 GLY A N 1
ATOM 826 C CA . GLY A 1 105 ? 2.980 -12.648 12.878 1.00 97.69 105 GLY A CA 1
ATOM 827 C C . GLY A 1 105 ? 3.501 -12.383 11.461 1.00 97.69 105 GLY A C 1
ATOM 828 O O . GLY A 1 105 ? 4.715 -12.274 11.305 1.00 97.69 105 GLY A O 1
ATOM 829 N N . ASP A 1 106 ? 2.628 -12.276 10.453 1.00 98.56 106 ASP A N 1
ATOM 830 C CA . ASP A 1 106 ? 3.047 -12.017 9.071 1.00 98.56 106 ASP A CA 1
ATOM 831 C C . ASP A 1 106 ? 3.749 -10.658 8.925 1.00 98.56 106 ASP A C 1
ATOM 833 O O . ASP A 1 106 ? 3.387 -9.656 9.559 1.00 98.56 106 ASP A O 1
ATOM 837 N N . MET A 1 107 ? 4.697 -10.605 7.991 1.00 98.62 107 MET A N 1
ATOM 838 C CA . MET A 1 107 ? 5.174 -9.361 7.405 1.00 98.62 107 MET A CA 1
ATOM 839 C C . MET A 1 107 ? 4.208 -8.908 6.301 1.00 98.62 107 MET A C 1
ATOM 841 O O . MET A 1 107 ? 4.099 -9.534 5.244 1.00 98.62 107 MET A O 1
ATOM 845 N N . VAL A 1 108 ? 3.525 -7.783 6.516 1.00 98.75 108 VAL A N 1
ATOM 846 C CA . VAL A 1 108 ? 2.569 -7.206 5.562 1.00 98.75 108 VAL A CA 1
ATOM 847 C C . VAL A 1 108 ? 3.170 -5.980 4.885 1.00 98.75 108 VAL A C 1
ATOM 849 O O . VAL A 1 108 ? 3.393 -4.946 5.518 1.00 98.75 108 VAL A O 1
ATOM 852 N N . LEU A 1 109 ? 3.370 -6.065 3.570 1.00 98.69 109 LEU A N 1
ATOM 853 C CA . LEU A 1 109 ? 3.787 -4.936 2.742 1.00 98.69 109 LEU A CA 1
ATOM 854 C C . LEU A 1 109 ? 2.559 -4.236 2.148 1.00 98.69 109 LEU A C 1
ATOM 856 O O . LEU A 1 109 ? 1.840 -4.791 1.315 1.00 98.69 109 LEU A O 1
ATOM 860 N N . ILE A 1 110 ? 2.337 -2.991 2.557 1.00 98.62 110 ILE A N 1
ATOM 861 C CA . ILE A 1 110 ? 1.312 -2.097 2.023 1.00 98.62 110 ILE A CA 1
ATOM 862 C C . ILE A 1 110 ? 1.971 -1.176 0.998 1.00 98.62 110 ILE A C 1
ATOM 864 O O . ILE A 1 110 ? 2.834 -0.367 1.337 1.00 98.62 110 ILE A O 1
ATOM 868 N N . LYS A 1 111 ? 1.542 -1.272 -0.260 1.00 97.38 111 LYS A N 1
ATOM 869 C CA . LYS A 1 111 ? 2.047 -0.466 -1.372 1.00 97.38 111 LYS A CA 1
ATOM 870 C C . LYS A 1 111 ? 1.044 0.617 -1.778 1.00 97.38 111 LYS A C 1
ATOM 872 O O . LYS A 1 111 ? 0.187 0.326 -2.623 1.00 97.38 111 LYS A O 1
ATOM 877 N N . PRO A 1 112 ? 1.118 1.843 -1.226 1.00 95.62 112 PRO A N 1
ATOM 878 C CA . PRO A 1 112 ? 0.334 2.963 -1.735 1.00 95.62 112 PRO A CA 1
ATOM 879 C C . PRO A 1 112 ? 0.808 3.364 -3.136 1.00 95.62 112 PRO A C 1
ATOM 881 O O . PRO A 1 112 ? 1.831 2.884 -3.635 1.00 95.62 112 PRO A O 1
ATOM 884 N N . ASN A 1 113 ? 0.065 4.248 -3.790 1.00 92.44 113 ASN A N 1
ATOM 885 C CA . ASN A 1 113 ? 0.488 4.887 -5.025 1.00 92.44 113 ASN A CA 1
ATOM 886 C C . ASN A 1 113 ? 0.972 6.303 -4.720 1.00 92.44 113 ASN A C 1
ATOM 888 O O . ASN A 1 113 ? 0.176 7.130 -4.280 1.00 92.44 113 ASN A O 1
ATOM 892 N N . ILE A 1 114 ? 2.249 6.589 -4.982 1.00 88.75 114 ILE A N 1
ATOM 893 C CA . ILE A 1 114 ? 2.800 7.944 -4.866 1.00 88.75 114 ILE A CA 1
ATOM 894 C C . ILE A 1 114 ? 3.531 8.286 -6.165 1.00 88.75 114 ILE A C 1
ATOM 896 O O . ILE A 1 114 ? 4.637 7.807 -6.423 1.00 88.75 114 ILE A O 1
ATOM 900 N N . VAL A 1 115 ? 2.899 9.098 -7.014 1.00 83.75 115 VAL A N 1
ATOM 901 C CA . VAL A 1 115 ? 3.494 9.506 -8.297 1.00 83.75 115 VAL A CA 1
ATOM 902 C C . VAL A 1 115 ? 4.515 10.623 -8.089 1.00 83.75 115 VAL A C 1
ATOM 904 O O . VAL A 1 115 ? 5.626 10.521 -8.606 1.00 83.75 115 VAL A O 1
ATOM 907 N N . ASP A 1 116 ? 4.157 11.627 -7.289 1.00 79.25 116 ASP A N 1
ATOM 908 C CA . ASP A 1 116 ? 4.945 12.821 -6.976 1.00 79.25 116 ASP A CA 1
ATOM 909 C C . ASP A 1 116 ? 4.818 13.182 -5.487 1.00 79.25 116 ASP A C 1
ATOM 911 O O . ASP A 1 116 ? 3.872 12.734 -4.835 1.00 79.25 116 ASP A O 1
ATOM 915 N N . PRO A 1 117 ? 5.754 13.973 -4.924 1.00 79.88 117 PRO A N 1
ATOM 916 C CA . PRO A 1 117 ? 5.651 14.498 -3.563 1.00 79.88 117 PRO A CA 1
ATOM 917 C C . PRO A 1 117 ? 4.589 15.607 -3.497 1.00 79.88 117 PRO A C 1
ATOM 919 O O . PRO A 1 117 ? 4.923 16.789 -3.443 1.00 79.88 117 PRO A O 1
ATOM 922 N N . GLU A 1 118 ? 3.323 15.213 -3.524 1.00 84.06 118 GLU A N 1
ATOM 923 C CA . GLU A 1 118 ? 2.159 16.098 -3.480 1.00 84.06 118 GLU A CA 1
ATOM 924 C C . GLU A 1 118 ? 1.307 15.821 -2.238 1.00 84.06 118 GLU A C 1
ATOM 926 O O . GLU A 1 118 ? 1.373 14.753 -1.629 1.00 84.06 118 GLU A O 1
ATOM 931 N N . GLU A 1 119 ? 0.490 16.796 -1.851 1.00 86.31 119 GLU A N 1
ATOM 932 C CA . GLU A 1 119 ? -0.430 16.622 -0.728 1.00 86.31 119 GLU A CA 1
ATOM 933 C C . GLU A 1 119 ? -1.544 15.606 -1.077 1.00 86.31 119 GLU A C 1
ATOM 935 O O . GLU A 1 119 ? -1.937 15.469 -2.248 1.00 86.31 119 GLU A O 1
ATOM 940 N N . PRO A 1 120 ? -2.104 14.891 -0.081 1.00 85.94 120 PRO A N 1
ATOM 941 C CA . PRO A 1 120 ? -3.291 14.064 -0.276 1.00 85.94 120 PRO A CA 1
ATOM 942 C C . PRO A 1 120 ? -4.451 14.837 -0.923 1.00 85.94 120 PRO A C 1
ATOM 944 O O . PRO A 1 120 ? -4.701 15.997 -0.608 1.00 85.94 120 PRO A O 1
ATOM 947 N N . GLY A 1 121 ? -5.202 14.172 -1.806 1.00 83.94 121 GLY A N 1
ATOM 948 C CA . GLY A 1 121 ? -6.374 14.754 -2.479 1.00 83.94 121 GLY A CA 1
ATOM 949 C C . GLY A 1 121 ? -6.124 15.267 -3.902 1.00 83.94 121 GLY A C 1
ATOM 950 O O . GLY A 1 121 ? -7.080 15.547 -4.621 1.00 83.94 121 GLY A O 1
ATOM 951 N N . THR A 1 122 ? -4.871 15.307 -4.363 1.00 85.69 122 THR A N 1
ATOM 952 C CA . THR A 1 122 ? -4.519 15.653 -5.758 1.00 85.69 122 THR A CA 1
ATOM 953 C C . THR A 1 122 ? -4.866 14.557 -6.7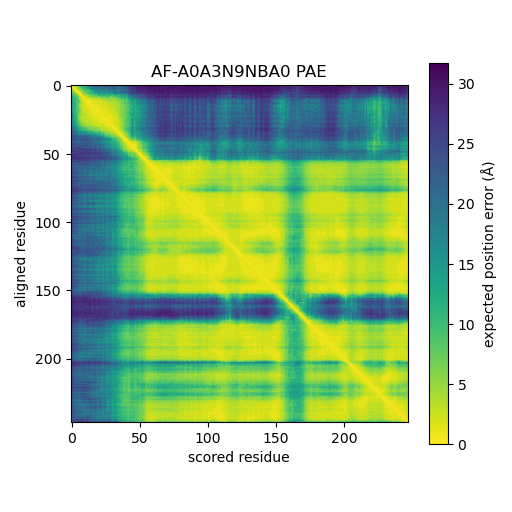71 1.00 85.69 122 THR A C 1
ATOM 955 O O . THR A 1 122 ? -4.981 14.825 -7.966 1.00 85.69 122 THR A O 1
ATOM 958 N N . GLY A 1 123 ? -5.025 13.313 -6.307 1.00 84.44 123 GLY A N 1
ATOM 959 C CA . GLY A 1 123 ? -5.150 12.122 -7.154 1.00 84.44 123 GLY A CA 1
ATOM 960 C C . GLY A 1 123 ? -3.807 11.557 -7.635 1.00 84.44 123 GLY A C 1
ATOM 961 O O . GLY A 1 123 ? -3.785 10.490 -8.244 1.00 84.44 123 GLY A O 1
ATOM 962 N N . GLU A 1 124 ? -2.690 12.228 -7.337 1.00 86.00 124 GLU A N 1
ATOM 963 C CA . GLU A 1 124 ? -1.335 11.720 -7.601 1.00 86.00 124 GLU A CA 1
ATOM 964 C C . GLU A 1 124 ? -0.805 10.844 -6.454 1.00 86.00 124 GLU A C 1
ATOM 966 O O . GLU A 1 124 ? 0.113 10.040 -6.644 1.00 86.00 124 GLU A O 1
ATOM 971 N N . VAL A 1 125 ? -1.424 10.962 -5.277 1.00 90.00 125 VAL A N 1
ATOM 972 C CA . VAL A 1 125 ? -1.018 10.312 -4.031 1.00 90.00 125 VAL A CA 1
ATOM 973 C C . VAL A 1 125 ? -2.226 9.648 -3.379 1.00 90.00 125 VAL A C 1
ATOM 975 O O . VAL A 1 125 ? -3.268 10.280 -3.187 1.00 90.00 125 VAL A O 1
ATOM 978 N N . THR A 1 126 ? -2.086 8.374 -3.012 1.00 94.38 126 THR A N 1
ATOM 979 C CA . THR A 1 126 ? -3.063 7.675 -2.172 1.00 94.38 126 THR A CA 1
ATOM 980 C C . THR A 1 126 ? -3.161 8.372 -0.814 1.00 94.38 126 THR A C 1
ATOM 982 O O . THR A 1 126 ? -2.149 8.542 -0.130 1.00 94.38 126 THR A O 1
ATOM 985 N N . ASP A 1 127 ? -4.381 8.725 -0.401 1.00 94.62 127 ASP A N 1
ATOM 986 C CA . ASP A 1 127 ? -4.638 9.418 0.864 1.00 94.62 127 ASP A CA 1
ATOM 987 C C . ASP A 1 127 ? -4.081 8.630 2.063 1.00 94.62 127 ASP A C 1
ATOM 989 O O . ASP A 1 127 ? -4.492 7.499 2.341 1.00 94.62 127 ASP A O 1
ATOM 993 N N . VAL A 1 128 ? -3.150 9.247 2.794 1.00 95.94 128 VAL A N 1
ATOM 994 C CA . VAL A 1 128 ? -2.463 8.635 3.938 1.00 95.94 128 VAL A CA 1
ATOM 995 C C . VAL A 1 128 ? -3.432 8.181 5.035 1.00 95.94 128 VAL A C 1
ATOM 997 O O . VAL A 1 128 ? -3.167 7.198 5.726 1.00 95.94 128 VAL A O 1
ATOM 1000 N N . ARG A 1 129 ? -4.607 8.815 5.159 1.00 97.00 129 ARG A N 1
ATOM 1001 C CA . ARG A 1 129 ? -5.654 8.435 6.123 1.00 97.00 129 ARG A CA 1
ATOM 1002 C C . ARG A 1 129 ? -6.229 7.052 5.825 1.00 97.00 129 ARG A C 1
ATOM 1004 O O . ARG A 1 129 ? -6.532 6.306 6.754 1.00 97.00 129 ARG A O 1
ATOM 1011 N N . VAL A 1 130 ? -6.324 6.678 4.546 1.00 97.44 130 VA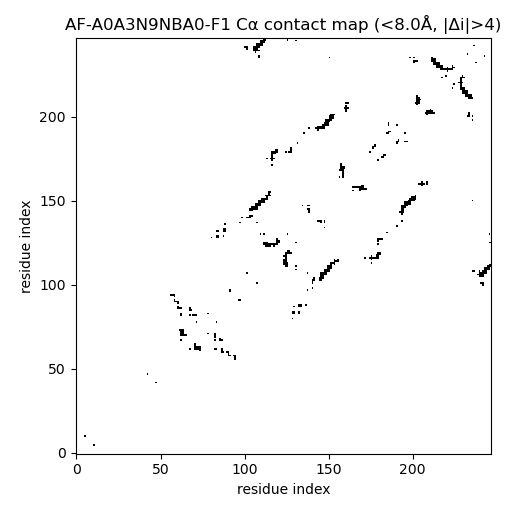L A N 1
ATOM 1012 C CA . VAL A 1 130 ? -6.735 5.328 4.124 1.00 97.44 130 VAL A CA 1
ATOM 1013 C C . VAL A 1 130 ? -5.679 4.306 4.533 1.00 97.44 130 VAL A C 1
ATOM 1015 O O . VAL A 1 130 ? -6.014 3.246 5.061 1.00 97.44 130 VAL A O 1
ATOM 1018 N N . VAL A 1 131 ? -4.400 4.637 4.340 1.00 98.25 131 VAL A N 1
ATOM 1019 C CA . VAL A 1 131 ? -3.290 3.753 4.716 1.00 98.25 131 VAL A CA 1
ATOM 1020 C C . VAL A 1 131 ? -3.189 3.607 6.232 1.00 98.25 131 VAL A C 1
ATOM 1022 O O . VAL A 1 131 ? -3.075 2.482 6.706 1.00 98.25 131 VAL A O 1
ATOM 1025 N N . LYS A 1 132 ? -3.335 4.691 7.004 1.00 98.50 132 LYS A N 1
ATOM 1026 C CA . LYS A 1 132 ? -3.410 4.636 8.473 1.00 98.50 132 LYS A CA 1
ATOM 1027 C C . LYS A 1 132 ? -4.515 3.688 8.946 1.00 98.50 132 LYS A C 1
ATOM 1029 O O . LYS A 1 132 ? -4.266 2.823 9.784 1.00 98.50 132 LYS A O 1
ATOM 1034 N N . ALA A 1 133 ? -5.719 3.807 8.383 1.00 98.56 133 ALA A N 1
ATOM 1035 C CA . ALA A 1 133 ? -6.825 2.912 8.715 1.00 98.56 133 ALA A CA 1
ATOM 1036 C C . ALA A 1 133 ? -6.493 1.445 8.388 1.00 98.56 133 ALA A C 1
ATOM 1038 O O . ALA A 1 133 ? -6.778 0.555 9.188 1.00 98.56 133 ALA A O 1
ATOM 1039 N N . LEU A 1 134 ? -5.846 1.186 7.247 1.00 98.56 134 LEU A N 1
ATOM 1040 C CA . LEU A 1 134 ? -5.410 -0.157 6.866 1.00 98.56 134 LEU A CA 1
ATOM 1041 C C . LEU A 1 134 ? -4.334 -0.717 7.812 1.00 98.56 134 LEU A C 1
ATOM 1043 O O . LEU A 1 134 ? -4.445 -1.872 8.211 1.00 98.56 134 LEU A O 1
ATOM 1047 N N . VAL A 1 135 ? -3.346 0.089 8.219 1.00 98.69 135 VAL A N 1
ATOM 1048 C CA . VAL A 1 135 ? -2.319 -0.292 9.210 1.00 98.69 135 VAL A CA 1
ATOM 1049 C C . VAL A 1 135 ? -2.980 -0.758 10.510 1.00 98.69 135 VAL A C 1
ATOM 1051 O O . VAL A 1 135 ? -2.637 -1.824 11.022 1.00 98.69 135 VAL A O 1
ATOM 1054 N N . LYS A 1 136 ? -3.979 -0.016 11.013 1.00 98.56 136 LYS A N 1
ATOM 1055 C CA . LYS A 1 136 ? -4.737 -0.401 12.218 1.00 98.56 136 LYS A CA 1
ATOM 1056 C C . LYS A 1 136 ? -5.468 -1.732 12.026 1.00 98.56 136 LYS A C 1
ATOM 1058 O O . LYS A 1 136 ? -5.348 -2.611 12.872 1.00 98.56 136 LYS A O 1
ATOM 1063 N N . VAL A 1 137 ? -6.172 -1.907 10.903 1.00 98.38 137 VAL A N 1
ATOM 1064 C CA . VAL A 1 137 ? -6.903 -3.152 10.596 1.00 98.38 137 VAL A CA 1
ATOM 1065 C C . VAL A 1 137 ? -5.966 -4.358 10.495 1.00 98.38 137 VAL A C 1
ATOM 1067 O O . VAL A 1 137 ? -6.320 -5.437 10.962 1.00 98.38 137 VAL A O 1
ATOM 1070 N N . VAL A 1 138 ? -4.781 -4.194 9.903 1.00 98.38 138 VAL A N 1
ATOM 1071 C CA . VAL A 1 138 ? -3.776 -5.264 9.822 1.00 98.38 138 VAL A CA 1
ATOM 1072 C C . VAL A 1 138 ? -3.239 -5.605 11.211 1.00 98.38 138 VAL A C 1
ATOM 1074 O O . VAL A 1 138 ? -3.242 -6.774 11.585 1.00 98.38 138 VAL A O 1
ATOM 1077 N N . ASN A 1 139 ? -2.837 -4.607 12.004 1.00 98.00 139 ASN A N 1
ATOM 1078 C CA . ASN A 1 139 ? -2.324 -4.839 13.355 1.00 98.00 139 ASN A CA 1
ATOM 1079 C C . ASN A 1 139 ? -3.365 -5.499 14.277 1.00 98.00 139 ASN A C 1
ATOM 1081 O O . ASN A 1 139 ? -3.007 -6.305 15.122 1.00 98.00 139 ASN A O 1
ATOM 1085 N N . GLU A 1 140 ? -4.658 -5.221 14.103 1.00 97.44 140 GLU A N 1
ATOM 1086 C CA . GLU A 1 140 ? -5.736 -5.858 14.877 1.00 97.44 140 GLU A CA 1
ATOM 1087 C C . GLU A 1 140 ? -5.862 -7.376 14.676 1.00 97.44 140 GLU A C 1
ATOM 1089 O O . GLU A 1 140 ? -6.500 -8.038 15.496 1.00 97.44 140 GLU A O 1
ATOM 1094 N N . ILE A 1 141 ? -5.272 -7.940 13.615 1.00 97.56 141 ILE A N 1
ATOM 1095 C CA . ILE A 1 141 ? -5.231 -9.394 13.402 1.00 97.56 141 ILE A CA 1
ATOM 1096 C C . ILE A 1 141 ? -4.376 -10.067 14.482 1.00 97.56 141 ILE A C 1
ATOM 1098 O O . ILE A 1 141 ? -4.777 -11.105 15.011 1.00 97.56 141 ILE A O 1
ATOM 1102 N N . ASP A 1 142 ? -3.236 -9.464 14.830 1.00 97.50 142 ASP A N 1
ATOM 1103 C CA . ASP A 1 142 ? -2.355 -9.907 15.912 1.00 97.50 142 ASP A CA 1
ATOM 1104 C C . ASP A 1 142 ? -1.587 -8.715 16.531 1.00 97.50 142 ASP A C 1
ATOM 1106 O O . ASP A 1 142 ? -0.459 -8.406 16.124 1.00 97.50 142 ASP A O 1
ATOM 1110 N N . PRO A 1 143 ? -2.208 -8.000 17.491 1.00 97.00 143 PRO A N 1
ATOM 1111 C CA . PRO A 1 143 ? -1.707 -6.719 17.985 1.00 97.00 143 PRO A CA 1
ATOM 1112 C C . PRO A 1 143 ? -0.264 -6.765 18.494 1.00 97.00 143 PRO A C 1
ATOM 1114 O O . PRO A 1 143 ? 0.051 -7.492 19.435 1.00 97.00 143 PRO A O 1
ATOM 1117 N N . GLY A 1 144 ? 0.595 -5.930 17.902 1.00 94.50 144 GLY A N 1
ATOM 1118 C CA . GLY A 1 144 ? 1.999 -5.768 18.296 1.00 94.50 144 GLY A CA 1
ATOM 1119 C C . GLY A 1 144 ? 2.944 -6.866 17.795 1.00 94.50 144 GLY A C 1
ATOM 1120 O O . GLY A 1 144 ? 4.148 -6.769 18.025 1.00 94.50 144 GLY A O 1
ATOM 1121 N N . ASN A 1 145 ? 2.428 -7.887 17.103 1.00 97.38 145 ASN A N 1
ATOM 1122 C CA . ASN A 1 145 ? 3.222 -9.003 16.580 1.00 97.38 145 ASN A CA 1
ATOM 1123 C C . ASN A 1 145 ? 3.389 -8.967 15.051 1.00 97.38 145 ASN A C 1
ATOM 1125 O O . ASN A 1 145 ? 4.251 -9.666 14.526 1.00 97.38 145 A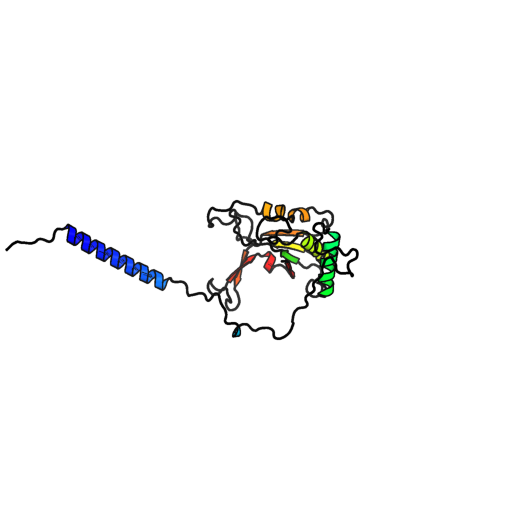SN A O 1
ATOM 1129 N N . MET A 1 146 ? 2.593 -8.162 14.340 1.00 97.94 146 MET A N 1
ATOM 1130 C CA . MET A 1 146 ? 2.718 -7.962 12.890 1.00 97.94 146 MET A CA 1
ATOM 1131 C C . MET A 1 146 ? 3.922 -7.067 12.561 1.00 97.94 146 MET A C 1
ATOM 1133 O O . MET A 1 146 ? 4.117 -6.048 13.224 1.00 97.94 146 MET A O 1
ATOM 1137 N N . GLU A 1 147 ? 4.679 -7.373 11.503 1.00 98.44 147 GLU A N 1
ATOM 1138 C CA . GLU A 1 147 ? 5.572 -6.390 10.865 1.00 98.44 147 GLU A CA 1
ATOM 1139 C C . GLU A 1 147 ? 4.813 -5.720 9.721 1.00 98.44 147 GLU A C 1
ATOM 1141 O O . GLU A 1 147 ? 4.387 -6.380 8.777 1.00 98.44 147 GLU A O 1
ATOM 1146 N N . ILE A 1 148 ? 4.638 -4.401 9.783 1.00 98.69 148 ILE A N 1
ATOM 1147 C CA . ILE A 1 148 ? 3.943 -3.646 8.741 1.00 98.69 148 ILE A CA 1
ATOM 1148 C C . ILE A 1 148 ? 4.944 -2.736 8.041 1.00 98.69 148 ILE A C 1
ATOM 1150 O O . ILE A 1 148 ? 5.583 -1.876 8.647 1.00 98.69 148 ILE A O 1
ATOM 1154 N N . VAL A 1 149 ? 5.058 -2.899 6.728 1.00 98.38 149 VAL A N 1
ATOM 1155 C CA . VAL A 1 149 ? 5.929 -2.079 5.889 1.00 98.38 149 VAL A CA 1
ATOM 1156 C C . VAL A 1 149 ? 5.069 -1.290 4.923 1.00 98.38 149 VAL A C 1
ATOM 1158 O O . VAL A 1 149 ? 4.293 -1.867 4.169 1.00 98.38 149 VAL A O 1
ATOM 1161 N N . ILE A 1 150 ? 5.214 0.032 4.906 1.00 97.38 150 ILE A N 1
ATOM 1162 C CA . ILE A 1 150 ? 4.659 0.861 3.835 1.00 97.38 150 ILE A CA 1
ATOM 1163 C C . ILE A 1 150 ? 5.767 1.061 2.807 1.00 97.38 150 ILE A C 1
ATOM 1165 O O . ILE A 1 150 ? 6.737 1.773 3.061 1.00 97.38 150 ILE A O 1
ATOM 1169 N N . GLY A 1 151 ? 5.647 0.399 1.661 1.00 94.19 151 GLY A N 1
ATOM 1170 C CA . GLY A 1 151 ? 6.670 0.422 0.621 1.00 94.19 151 GLY A CA 1
ATOM 1171 C C . GLY A 1 151 ? 6.183 1.109 -0.639 1.00 94.19 151 GLY A C 1
ATOM 1172 O O . GLY A 1 151 ? 5.134 0.748 -1.164 1.00 94.19 151 GLY A O 1
ATOM 1173 N N . GLU A 1 152 ? 6.960 2.044 -1.175 1.00 90.75 152 GLU A N 1
ATOM 1174 C CA . GLU A 1 152 ? 6.698 2.580 -2.510 1.00 90.75 152 GLU A CA 1
ATOM 1175 C C . GLU A 1 152 ? 7.974 2.719 -3.341 1.00 90.75 152 GLU A C 1
ATOM 1177 O O . GLU A 1 152 ? 9.057 2.910 -2.804 1.00 90.75 152 GLU A O 1
ATOM 1182 N N . GLY A 1 153 ? 7.844 2.589 -4.661 1.00 84.44 153 GLY A N 1
ATOM 1183 C CA . GLY A 1 153 ? 8.882 2.851 -5.657 1.00 84.44 153 GLY A CA 1
ATOM 1184 C C . GLY A 1 153 ? 8.338 3.796 -6.724 1.00 84.44 153 GLY A C 1
ATOM 1185 O O . GLY A 1 153 ? 7.975 3.353 -7.813 1.00 84.44 153 GLY A O 1
ATOM 1186 N N . SER A 1 154 ? 8.209 5.085 -6.382 1.00 73.56 154 SER A N 1
ATOM 1187 C CA . SER A 1 154 ? 7.627 6.113 -7.262 1.00 73.56 154 SER A CA 1
ATOM 1188 C C . SER A 1 154 ? 8.238 6.055 -8.678 1.00 73.56 154 SER A C 1
ATOM 1190 O O . SER A 1 154 ? 9.459 5.905 -8.811 1.00 73.56 154 SER A O 1
ATOM 1192 N N . PRO A 1 155 ? 7.417 6.174 -9.745 1.00 59.66 155 PRO A N 1
ATOM 1193 C CA . PRO A 1 155 ? 7.847 5.980 -11.130 1.00 59.66 155 PRO A CA 1
ATOM 1194 C C . PRO A 1 155 ? 8.689 7.133 -11.681 1.00 59.66 155 PRO A C 1
ATOM 1196 O O . PRO A 1 155 ? 9.297 6.989 -12.747 1.00 59.66 155 PRO A O 1
ATOM 1199 N N . ARG A 1 156 ? 8.696 8.297 -11.020 1.00 59.69 156 ARG A N 1
ATOM 1200 C CA . ARG A 1 156 ? 9.519 9.418 -11.465 1.00 59.69 156 ARG A CA 1
ATOM 1201 C C . ARG A 1 156 ? 10.895 9.287 -10.828 1.00 59.69 156 ARG A C 1
ATOM 1203 O O . ARG A 1 156 ? 10.980 9.184 -9.608 1.00 59.69 156 ARG A O 1
ATOM 1210 N N . PRO A 1 157 ? 11.977 9.289 -11.626 1.00 49.69 157 PRO A N 1
ATOM 1211 C CA . PRO A 1 157 ? 13.313 9.295 -11.070 1.00 49.69 157 PRO A CA 1
ATOM 1212 C C . PRO A 1 157 ? 13.478 10.551 -10.220 1.00 49.69 157 PRO A C 1
ATOM 1214 O O . PRO A 1 157 ? 13.508 11.685 -10.699 1.00 49.69 157 PRO A O 1
ATOM 1217 N N . MET A 1 158 ? 13.521 10.327 -8.917 1.00 53.31 158 MET A N 1
ATOM 1218 C CA . MET A 1 158 ? 13.902 11.318 -7.934 1.00 53.31 158 MET A CA 1
ATOM 1219 C C . MET A 1 158 ? 15.428 11.314 -8.006 1.00 53.31 158 MET A C 1
ATOM 1221 O O . MET A 1 158 ? 16.064 10.476 -7.381 1.00 53.31 158 MET A O 1
ATOM 1225 N N . ASP A 1 159 ? 15.983 12.173 -8.869 1.00 47.19 159 ASP A N 1
ATOM 1226 C CA . ASP A 1 159 ? 17.351 12.220 -9.442 1.00 47.19 159 ASP A CA 1
ATOM 1227 C C . ASP A 1 159 ? 18.572 12.045 -8.493 1.00 47.19 159 ASP A C 1
ATOM 1229 O O . ASP A 1 159 ? 19.714 12.228 -8.916 1.00 47.19 159 ASP A O 1
ATOM 1233 N N . TYR A 1 160 ? 18.398 11.713 -7.215 1.00 46.56 160 TYR A N 1
ATOM 1234 C CA . TYR A 1 160 ? 19.476 11.621 -6.234 1.00 46.56 160 TYR A CA 1
ATOM 1235 C C . TYR A 1 160 ? 20.083 10.217 -6.052 1.00 46.56 160 TYR A C 1
ATOM 1237 O O . TYR A 1 160 ? 21.184 10.137 -5.515 1.00 46.56 160 TYR A O 1
ATOM 1245 N N . GLU A 1 161 ? 19.452 9.138 -6.538 1.00 48.97 161 GLU A N 1
ATOM 1246 C CA . GLU A 1 161 ? 19.910 7.755 -6.248 1.00 48.97 161 GLU A CA 1
ATOM 1247 C C . GLU A 1 161 ? 20.486 6.989 -7.440 1.00 48.97 161 GLU A C 1
ATOM 1249 O O . GLU A 1 161 ? 21.179 5.990 -7.263 1.00 48.97 161 GLU A O 1
ATOM 1254 N N . MET A 1 162 ? 20.283 7.469 -8.669 1.00 49.50 162 MET A N 1
ATOM 1255 C CA . MET A 1 162 ? 20.843 6.835 -9.862 1.00 49.50 162 MET A CA 1
ATOM 1256 C C . MET A 1 162 ? 21.758 7.801 -10.604 1.00 49.50 162 MET A C 1
ATOM 1258 O O . MET A 1 162 ? 21.320 8.645 -11.382 1.00 49.50 162 MET A O 1
ATOM 1262 N N . LYS A 1 163 ? 23.072 7.611 -10.422 1.00 47.38 163 LYS A N 1
ATOM 1263 C CA . LYS A 1 163 ? 24.177 8.349 -11.075 1.00 47.38 163 LYS A CA 1
ATOM 1264 C C . LYS A 1 163 ? 24.062 8.470 -12.613 1.00 47.38 163 LYS A C 1
ATOM 1266 O O . LYS A 1 163 ? 24.821 9.223 -13.219 1.00 47.38 163 LYS A O 1
ATOM 1271 N N . TYR A 1 164 ? 23.146 7.740 -13.251 1.00 48.91 164 TYR A N 1
ATOM 1272 C CA . TYR A 1 164 ? 23.010 7.620 -14.703 1.00 48.91 164 TYR A CA 1
ATOM 1273 C C . TYR A 1 164 ? 21.736 8.257 -15.307 1.00 48.91 164 TYR A C 1
ATOM 1275 O O . TYR A 1 164 ? 21.476 8.030 -16.487 1.00 48.91 164 TYR A O 1
ATOM 1283 N N . GLN A 1 165 ? 20.960 9.069 -14.571 1.00 46.22 165 GLN A N 1
ATOM 1284 C CA . GLN A 1 165 ? 19.752 9.743 -15.099 1.00 46.22 165 GLN A CA 1
ATOM 1285 C C . GLN A 1 165 ? 19.901 11.270 -15.287 1.00 46.22 165 GLN A C 1
ATOM 1287 O O . GLN A 1 165 ? 20.745 11.931 -14.684 1.00 46.22 165 GLN A O 1
ATOM 1292 N N . THR A 1 166 ? 19.140 11.828 -16.238 1.00 42.03 166 THR A N 1
ATOM 1293 C CA . THR A 1 166 ? 19.362 13.159 -16.829 1.00 42.03 166 THR A CA 1
ATOM 1294 C C . THR A 1 166 ? 18.730 14.322 -16.046 1.00 42.03 166 THR A C 1
ATOM 1296 O O . THR A 1 166 ? 17.547 14.592 -16.188 1.00 42.03 166 THR A O 1
ATOM 1299 N N . SER A 1 167 ? 19.571 15.070 -15.329 1.00 41.62 167 SER A N 1
ATOM 1300 C CA . SER A 1 167 ? 19.628 16.532 -15.081 1.00 41.62 167 SER A CA 1
ATOM 1301 C C . SER A 1 167 ? 18.373 17.434 -14.960 1.00 41.62 167 SER A C 1
ATOM 1303 O O . SER A 1 167 ? 18.547 18.652 -15.099 1.00 41.62 167 SER A O 1
ATOM 1305 N N . ARG A 1 168 ? 17.136 16.961 -14.759 1.00 44.12 168 ARG A N 1
ATOM 1306 C CA . ARG A 1 168 ? 15.954 17.860 -14.724 1.00 44.12 168 ARG A CA 1
ATOM 1307 C C . ARG A 1 168 ? 14.986 17.708 -13.555 1.00 44.12 168 ARG A C 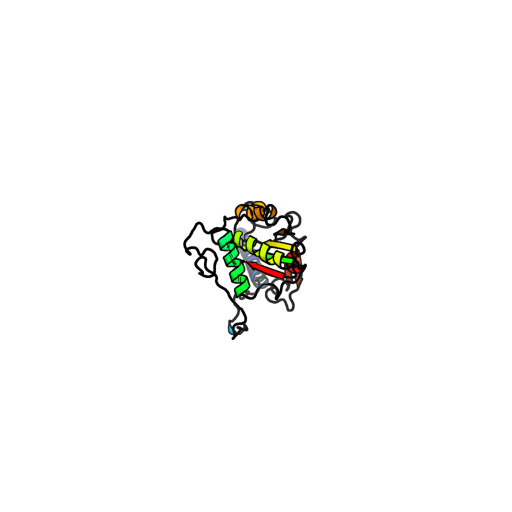1
ATOM 1309 O O . ARG A 1 168 ? 13.969 18.395 -13.570 1.00 44.12 168 ARG A O 1
ATOM 1316 N N . SER A 1 169 ? 15.362 17.009 -12.497 1.00 47.12 169 SER A N 1
ATOM 1317 C CA . SER A 1 169 ? 14.631 17.009 -11.232 1.00 47.12 169 SER A CA 1
ATOM 1318 C C . SER A 1 169 ? 15.608 17.058 -10.053 1.00 47.12 169 SER A C 1
ATOM 1320 O O . SER A 1 169 ? 16.793 16.770 -10.178 1.00 47.12 169 SER A O 1
ATOM 1322 N N . LYS A 1 170 ? 15.155 17.553 -8.900 1.00 44.44 170 LYS A N 1
ATOM 1323 C CA . LYS A 1 170 ? 15.974 17.671 -7.681 1.00 44.44 170 LYS A CA 1
ATOM 1324 C C . LYS A 1 170 ? 15.513 16.650 -6.627 1.00 44.44 170 LYS A C 1
ATOM 1326 O O . LYS A 1 170 ? 14.353 16.248 -6.662 1.00 44.44 170 LYS A O 1
ATOM 1331 N N . PRO A 1 171 ? 16.397 16.268 -5.686 1.00 50.31 171 PRO A N 1
ATOM 1332 C CA . PRO A 1 171 ? 16.163 15.222 -4.683 1.00 50.31 171 PRO A CA 1
ATOM 1333 C C . PRO A 1 171 ? 14.915 15.488 -3.848 1.00 50.31 171 PRO A C 1
ATOM 1335 O O . PRO A 1 171 ? 14.718 16.635 -3.432 1.00 50.31 171 PRO A O 1
ATOM 1338 N N . CYS A 1 172 ? 14.120 14.460 -3.535 1.00 54.41 172 CYS A N 1
ATOM 1339 C CA . CYS A 1 172 ? 13.029 14.643 -2.581 1.00 54.41 172 CYS A CA 1
ATOM 1340 C C . CYS A 1 172 ? 12.443 13.375 -1.944 1.00 54.41 172 CYS A C 1
ATOM 1342 O O . CYS A 1 172 ? 11.294 13.429 -1.566 1.00 54.41 172 CYS A O 1
ATOM 1344 N N . TRP A 1 173 ? 13.146 12.254 -1.761 1.00 62.91 173 TRP A N 1
ATOM 1345 C CA . TRP A 1 173 ? 12.506 11.077 -1.132 1.00 62.91 173 TRP A CA 1
ATOM 1346 C C . TRP A 1 173 ? 12.087 11.270 0.318 1.00 62.91 173 TRP A C 1
ATOM 1348 O O . TRP A 1 173 ? 10.990 10.870 0.694 1.00 62.91 173 TRP A O 1
ATOM 1358 N N . GLU A 1 174 ? 12.908 11.974 1.103 1.00 62.62 174 GLU A N 1
ATOM 1359 C CA . GLU A 1 174 ? 12.463 12.488 2.400 1.00 62.62 174 GLU A CA 1
ATOM 1360 C C . GLU A 1 174 ? 11.151 13.265 2.231 1.00 62.62 174 GLU A C 1
ATOM 1362 O O . GLU A 1 174 ? 10.199 13.018 2.962 1.00 62.62 174 GLU A O 1
ATOM 1367 N N . LYS A 1 175 ? 11.048 14.097 1.184 1.00 69.44 175 LYS A N 1
ATOM 1368 C CA . LYS A 1 175 ? 9.817 14.831 0.868 1.00 69.44 175 LYS A CA 1
ATOM 1369 C C . LYS A 1 175 ? 8.710 13.988 0.232 1.00 69.44 175 LYS A C 1
ATOM 1371 O O . LYS A 1 175 ? 7.571 14.421 0.283 1.00 69.44 175 LYS A O 1
ATOM 1376 N N . LEU A 1 176 ? 9.005 12.835 -0.370 1.00 77.81 176 LEU A N 1
ATOM 1377 C CA . LEU A 1 176 ? 7.994 11.958 -0.950 1.00 77.81 176 LEU A CA 1
ATOM 1378 C C . LEU A 1 176 ? 7.087 11.497 0.171 1.00 77.81 176 LEU A C 1
ATOM 1380 O O . LEU A 1 176 ? 5.883 11.666 0.099 1.00 77.81 176 LEU A O 1
ATOM 1384 N N . TRP A 1 177 ? 7.685 10.993 1.242 1.00 85.69 177 TRP A N 1
ATOM 1385 C CA . TRP A 1 177 ? 6.926 10.583 2.406 1.00 85.69 177 TRP A CA 1
ATOM 1386 C C . TRP A 1 177 ? 6.400 11.772 3.206 1.00 85.69 177 TRP A C 1
ATOM 1388 O O . TRP A 1 177 ? 5.271 11.708 3.679 1.00 85.69 177 TRP A O 1
ATOM 1398 N N . ASP A 1 178 ? 7.192 12.836 3.364 1.00 85.62 178 ASP A N 1
ATOM 1399 C CA . ASP A 1 178 ? 6.831 13.985 4.206 1.00 85.62 178 ASP A CA 1
ATOM 1400 C C . ASP A 1 178 ? 5.664 14.794 3.619 1.00 85.62 178 ASP A C 1
ATOM 1402 O O . ASP A 1 178 ? 4.649 14.967 4.282 1.00 85.62 178 ASP A O 1
ATOM 1406 N N . VAL A 1 179 ? 5.734 15.199 2.343 1.00 85.25 179 VAL A N 1
ATOM 1407 C CA . VAL A 1 179 ? 4.666 15.996 1.698 1.00 85.25 179 VAL A CA 1
ATOM 1408 C C . VAL A 1 179 ? 3.368 15.197 1.577 1.00 85.25 179 VAL A C 1
ATOM 1410 O O . VAL A 1 179 ? 2.281 15.746 1.734 1.00 85.25 179 VAL A O 1
ATOM 1413 N N . CYS A 1 180 ? 3.477 13.884 1.373 1.00 88.56 180 CYS A N 1
ATOM 1414 C CA . CYS A 1 180 ? 2.321 12.996 1.326 1.00 88.56 180 CYS A CA 1
ATOM 1415 C C . CYS A 1 180 ? 1.738 12.681 2.723 1.00 88.56 180 CYS A C 1
ATOM 1417 O O . CYS A 1 180 ? 0.712 12.008 2.811 1.00 88.56 180 CYS A O 1
ATOM 1419 N N . GLY A 1 181 ? 2.396 13.109 3.811 1.00 91.69 181 GLY A N 1
ATOM 1420 C CA . GLY A 1 181 ? 1.976 12.895 5.203 1.00 91.69 181 GLY A CA 1
ATOM 1421 C C . GLY A 1 181 ? 2.331 11.526 5.800 1.00 91.69 181 GLY A C 1
ATOM 1422 O O . GLY A 1 181 ? 1.949 11.219 6.925 1.00 91.69 181 GLY A O 1
ATOM 1423 N N . TYR A 1 182 ? 3.068 10.673 5.087 1.00 94.00 182 TYR A N 1
ATOM 1424 C CA . TYR A 1 182 ? 3.397 9.315 5.545 1.00 94.00 182 TYR A CA 1
ATOM 1425 C C . TYR A 1 182 ? 4.459 9.281 6.647 1.00 94.00 182 TYR A C 1
ATOM 1427 O O . TYR A 1 182 ? 4.440 8.361 7.462 1.00 94.00 182 TYR A O 1
ATOM 1435 N N . GLN A 1 183 ? 5.367 10.265 6.705 1.00 92.62 183 GLN A N 1
ATOM 1436 C CA . GLN A 1 183 ? 6.338 10.362 7.809 1.00 92.62 183 GLN A CA 1
ATOM 1437 C C . GLN A 1 183 ? 5.639 10.529 9.163 1.00 92.62 183 GLN A C 1
ATOM 1439 O O . GLN A 1 183 ? 6.098 9.984 10.165 1.00 92.62 183 GLN A O 1
ATOM 1444 N N . GLU A 1 184 ? 4.501 11.230 9.189 1.00 94.62 184 GLU A N 1
ATOM 1445 C CA . GLU A 1 184 ? 3.749 11.486 10.419 1.00 94.62 184 GLU A CA 1
ATOM 1446 C C . GLU A 1 184 ? 3.265 10.185 11.074 1.00 94.62 184 GLU A C 1
ATOM 1448 O O . GLU A 1 184 ? 3.264 10.093 12.303 1.00 94.62 184 GLU A O 1
ATOM 1453 N N . LEU A 1 185 ? 2.974 9.142 10.278 1.00 96.50 185 LEU A N 1
ATOM 1454 C CA . LEU A 1 185 ? 2.554 7.824 10.773 1.00 96.50 185 LEU A CA 1
ATOM 1455 C C . LEU A 1 185 ? 3.581 7.180 11.711 1.00 96.50 185 LEU A C 1
ATOM 1457 O O . LEU A 1 185 ? 3.193 6.505 12.659 1.00 96.50 185 LEU A O 1
ATOM 1461 N N . LEU A 1 186 ? 4.881 7.409 11.490 1.00 95.81 186 LEU A N 1
ATOM 1462 C CA . LEU A 1 186 ? 5.950 6.856 12.335 1.00 95.81 186 LEU A CA 1
ATOM 1463 C C . LEU A 1 186 ? 5.990 7.481 13.738 1.00 95.81 186 LEU A C 1
ATOM 1465 O O . LEU A 1 186 ? 6.661 6.969 14.632 1.00 95.81 186 LEU A O 1
ATOM 1469 N N . SER A 1 187 ? 5.297 8.603 13.923 1.00 96.12 187 SER A N 1
ATOM 1470 C CA . SER A 1 187 ? 5.216 9.348 15.182 1.00 96.12 187 SER A CA 1
ATOM 1471 C C . SER A 1 187 ? 3.788 9.485 15.709 1.00 96.12 187 SER A C 1
ATOM 1473 O O . SER A 1 187 ? 3.568 10.151 16.722 1.00 96.12 187 SER A O 1
ATOM 1475 N N . ASP A 1 188 ? 2.822 8.856 15.039 1.00 97.38 188 ASP A N 1
ATOM 1476 C CA . ASP A 1 188 ? 1.418 8.888 15.418 1.00 97.38 188 ASP A CA 1
ATOM 1477 C C . ASP A 1 188 ? 1.215 8.117 16.736 1.00 97.38 188 ASP A C 1
ATOM 1479 O O . ASP A 1 188 ? 1.522 6.922 16.803 1.00 97.38 188 ASP A O 1
ATOM 1483 N N . PRO A 1 189 ? 0.683 8.755 17.796 1.00 97.38 189 PRO A N 1
ATOM 1484 C CA . PRO A 1 189 ? 0.461 8.090 19.075 1.00 97.38 189 PRO A CA 1
ATOM 1485 C C . PRO A 1 189 ? -0.482 6.883 19.007 1.00 97.38 189 PRO A C 1
ATOM 1487 O O . PRO A 1 189 ? -0.400 6.021 19.875 1.00 97.38 189 PRO A O 1
ATOM 1490 N N . GLU A 1 190 ? -1.380 6.806 18.019 1.00 96.88 190 GLU A N 1
ATOM 1491 C CA . GLU A 1 190 ? -2.261 5.644 17.831 1.00 96.88 190 GLU A CA 1
ATOM 1492 C C . GLU A 1 190 ? -1.540 4.435 17.223 1.00 96.88 190 GLU A C 1
ATOM 1494 O O . GLU A 1 190 ? -2.078 3.329 17.258 1.00 96.88 190 GLU A O 1
ATOM 1499 N N . LEU A 1 191 ? -0.350 4.637 16.650 1.00 97.56 191 LEU A N 1
ATOM 1500 C CA . LEU A 1 191 ? 0.440 3.601 15.980 1.00 97.56 191 LEU A CA 1
ATOM 1501 C C . LEU A 1 191 ? 1.732 3.265 16.744 1.00 97.56 191 LEU A C 1
ATOM 1503 O O . LEU A 1 191 ? 2.541 2.484 16.254 1.00 97.56 191 LEU A O 1
ATOM 1507 N N . SER A 1 192 ? 1.935 3.826 17.939 1.00 95.44 192 SER A N 1
ATOM 1508 C CA . SER A 1 192 ? 3.193 3.733 18.699 1.00 95.44 192 SER A CA 1
ATOM 1509 C C . SER A 1 192 ? 3.589 2.312 19.117 1.00 95.44 192 SER A C 1
ATOM 1511 O O . SER A 1 192 ? 4.777 2.033 19.262 1.00 95.44 192 SER A O 1
ATOM 1513 N N . ASP A 1 193 ? 2.609 1.424 19.290 1.00 94.88 193 ASP A N 1
ATOM 1514 C CA . ASP A 1 193 ? 2.813 0.015 19.647 1.00 94.88 193 ASP A CA 1
ATOM 1515 C C . ASP A 1 193 ? 2.844 -0.914 18.413 1.00 94.88 193 ASP A C 1
ATOM 1517 O O . ASP A 1 193 ? 2.846 -2.138 18.549 1.00 94.88 193 ASP A O 1
ATOM 1521 N N . ILE A 1 194 ? 2.844 -0.351 17.198 1.00 97.81 194 ILE A N 1
ATOM 1522 C CA . ILE A 1 194 ? 2.872 -1.097 15.936 1.00 97.81 194 ILE A CA 1
ATOM 1523 C C . ILE A 1 194 ? 4.300 -1.102 15.387 1.00 97.81 194 ILE A C 1
ATOM 1525 O O . ILE A 1 194 ? 4.930 -0.054 15.249 1.00 97.81 194 ILE A O 1
ATOM 1529 N N . ASN A 1 195 ? 4.805 -2.280 15.010 1.00 97.94 195 ASN A N 1
ATOM 1530 C CA . ASN A 1 195 ? 6.062 -2.395 14.274 1.00 97.94 195 ASN A CA 1
ATOM 1531 C C . ASN A 1 195 ? 5.857 -1.919 12.824 1.00 97.94 195 ASN A C 1
ATOM 1533 O O . ASN A 1 195 ? 5.520 -2.706 11.938 1.00 97.94 195 ASN A O 1
ATOM 1537 N N . LEU A 1 196 ? 6.005 -0.610 12.616 1.00 98.25 196 LEU A N 1
ATOM 1538 C CA . LEU A 1 196 ? 5.767 0.082 11.354 1.00 98.25 196 LEU A CA 1
ATOM 1539 C C . LEU A 1 196 ? 7.053 0.732 10.833 1.00 98.25 196 LEU A C 1
ATOM 1541 O O . LEU A 1 196 ? 7.729 1.465 11.556 1.00 98.25 196 LEU A O 1
ATOM 1545 N N . ARG A 1 197 ? 7.354 0.540 9.545 1.00 96.06 197 ARG A N 1
ATOM 1546 C CA . ARG A 1 197 ? 8.423 1.278 8.849 1.00 96.06 197 ARG A CA 1
ATOM 1547 C C . ARG A 1 197 ? 8.054 1.636 7.413 1.00 96.06 197 ARG A C 1
ATOM 1549 O O . ARG A 1 197 ? 7.210 0.992 6.793 1.00 96.06 197 ARG A O 1
ATOM 1556 N N . LEU A 1 198 ? 8.741 2.641 6.874 1.00 92.88 198 LEU A N 1
ATOM 1557 C CA . LEU A 1 198 ? 8.674 3.005 5.457 1.00 92.88 198 LEU A CA 1
ATOM 1558 C C . LEU A 1 198 ? 9.797 2.304 4.677 1.00 92.88 198 LEU A C 1
ATOM 1560 O O . LEU A 1 198 ? 10.886 2.095 5.214 1.00 92.88 198 LEU A O 1
ATOM 1564 N N . SER A 1 199 ? 9.546 1.955 3.416 1.00 90.69 199 SER A N 1
ATOM 1565 C CA . SER A 1 199 ? 10.519 1.294 2.539 1.00 90.69 199 SER A CA 1
ATOM 1566 C C . SER A 1 199 ? 10.550 1.903 1.136 1.00 90.69 199 SER A C 1
ATOM 1568 O O . SER A 1 199 ? 9.509 2.144 0.524 1.00 90.69 199 SER A O 1
ATOM 1570 N N . ASN A 1 200 ? 11.756 2.151 0.620 1.00 87.00 200 ASN A N 1
ATOM 1571 C CA . ASN A 1 200 ? 11.981 2.626 -0.743 1.00 87.00 200 ASN A CA 1
ATOM 1572 C C . ASN A 1 200 ? 12.187 1.449 -1.689 1.00 87.00 200 ASN A C 1
ATOM 1574 O O . ASN A 1 200 ? 13.282 0.905 -1.808 1.00 87.00 200 ASN A O 1
ATOM 1578 N N . LEU A 1 201 ? 11.138 1.098 -2.421 1.00 89.06 201 LEU A N 1
ATOM 1579 C CA . LEU A 1 201 ? 11.156 -0.040 -3.329 1.00 89.06 201 LEU A CA 1
ATOM 1580 C C . LEU A 1 201 ? 11.987 0.209 -4.600 1.00 89.06 201 LEU A C 1
ATOM 1582 O O . LEU A 1 201 ? 12.204 -0.737 -5.354 1.00 89.06 201 LEU A O 1
ATOM 1586 N N . ASN A 1 202 ? 12.488 1.431 -4.832 1.00 80.31 202 ASN A N 1
ATOM 1587 C CA . ASN A 1 202 ? 13.481 1.704 -5.881 1.00 80.31 202 ASN A CA 1
ATOM 1588 C C . ASN A 1 202 ? 14.915 1.310 -5.470 1.00 80.31 202 ASN A C 1
ATOM 1590 O O . ASN A 1 202 ? 15.816 1.360 -6.308 1.00 80.31 202 ASN A O 1
ATOM 1594 N N . GLY A 1 203 ? 15.118 0.890 -4.215 1.00 71.25 203 GLY A N 1
ATOM 1595 C CA . GLY A 1 203 ? 16.421 0.550 -3.651 1.00 71.25 203 GLY A CA 1
ATOM 1596 C C . GLY A 1 203 ? 16.986 1.675 -2.786 1.00 71.25 203 GLY A C 1
ATOM 1597 O O . GLY A 1 203 ? 16.737 2.854 -3.020 1.00 71.25 203 GLY A O 1
ATOM 1598 N N . SER A 1 204 ? 17.721 1.333 -1.731 1.00 69.88 204 SER A N 1
ATOM 1599 C CA . SER A 1 204 ? 18.311 2.307 -0.802 1.00 69.88 204 SER A CA 1
ATOM 1600 C C . SER A 1 204 ? 19.526 1.715 -0.101 1.00 69.88 204 SER A C 1
ATOM 1602 O O . SER A 1 204 ? 19.552 0.513 0.090 1.00 69.88 204 SER A O 1
ATOM 1604 N N . PRO A 1 205 ? 20.525 2.505 0.323 1.00 68.38 205 PRO A N 1
ATOM 1605 C CA . PRO A 1 205 ? 20.628 3.954 0.203 1.00 68.38 205 PRO A CA 1
ATOM 1606 C C . PRO A 1 205 ? 21.193 4.369 -1.179 1.00 68.38 205 PRO A C 1
ATOM 1608 O O . PRO A 1 205 ? 21.639 3.505 -1.942 1.00 68.38 205 PRO A O 1
ATOM 1611 N N . PRO A 1 206 ? 21.225 5.675 -1.515 1.00 64.12 206 PRO A N 1
ATOM 1612 C CA . PRO A 1 206 ? 21.714 6.189 -2.804 1.00 64.12 206 PRO A CA 1
ATOM 1613 C C . PRO A 1 206 ? 23.112 5.698 -3.206 1.00 64.12 206 PRO A C 1
ATOM 1615 O O . PRO A 1 206 ? 23.452 5.612 -4.385 1.00 64.12 206 PRO A O 1
ATOM 1618 N N . GLU A 1 207 ? 23.962 5.419 -2.220 1.00 72.50 207 GLU A N 1
ATOM 1619 C CA . GLU A 1 207 ? 25.340 4.979 -2.413 1.00 72.50 207 GLU A CA 1
ATOM 1620 C C . GLU A 1 207 ? 25.420 3.525 -2.888 1.00 72.50 207 GLU A C 1
ATOM 1622 O O . GLU A 1 207 ? 26.404 3.141 -3.527 1.00 72.50 207 GLU A O 1
ATOM 1627 N N . ASN A 1 208 ? 24.397 2.725 -2.583 1.00 75.50 208 ASN A N 1
ATOM 1628 C CA . ASN A 1 208 ? 24.279 1.337 -2.997 1.00 75.50 208 ASN A CA 1
ATOM 1629 C C . ASN A 1 208 ? 22.807 0.961 -3.258 1.00 75.50 208 ASN A C 1
ATOM 1631 O O . ASN A 1 208 ? 22.246 0.149 -2.523 1.00 75.50 208 ASN A O 1
ATOM 1635 N N . PRO A 1 209 ? 22.180 1.500 -4.323 1.00 72.19 209 PRO A N 1
ATOM 1636 C CA . PRO A 1 209 ? 20.753 1.293 -4.590 1.00 72.19 209 PRO A CA 1
ATOM 1637 C C . PRO A 1 209 ? 20.414 -0.176 -4.880 1.00 72.19 209 PRO A C 1
ATOM 1639 O O . PRO A 1 209 ? 19.264 -0.583 -4.805 1.00 72.19 209 PRO A O 1
ATOM 1642 N N . TRP A 1 210 ? 21.419 -0.998 -5.184 1.00 82.12 210 TRP A N 1
ATOM 1643 C CA . TRP A 1 210 ? 21.257 -2.420 -5.465 1.00 82.12 210 TRP A CA 1
ATOM 1644 C C . TRP A 1 210 ? 21.256 -3.296 -4.214 1.00 82.12 210 TRP A C 1
ATOM 1646 O O . TRP A 1 210 ? 20.967 -4.478 -4.336 1.00 82.12 210 TRP A O 1
ATOM 1656 N N . GLN A 1 211 ? 21.609 -2.771 -3.033 1.00 86.00 211 GLN A N 1
ATOM 1657 C CA . GLN A 1 211 ? 21.802 -3.619 -1.848 1.00 86.00 211 GLN A CA 1
ATOM 1658 C C . GLN A 1 211 ? 20.532 -4.371 -1.439 1.00 86.00 211 GLN A C 1
ATOM 1660 O O . GLN A 1 211 ? 20.630 -5.493 -0.953 1.00 86.00 211 GLN A O 1
ATOM 1665 N N . ASP A 1 212 ? 19.373 -3.743 -1.650 1.00 88.94 212 ASP A N 1
ATOM 1666 C CA . ASP A 1 212 ? 18.068 -4.270 -1.264 1.00 88.94 212 ASP A CA 1
ATOM 1667 C C . ASP A 1 212 ? 17.316 -4.822 -2.483 1.00 88.94 212 ASP A C 1
ATOM 1669 O O . ASP A 1 212 ? 16.173 -5.252 -2.361 1.00 88.94 212 ASP A O 1
ATOM 1673 N N . LEU A 1 213 ? 17.936 -4.808 -3.671 1.00 90.44 213 LEU A N 1
ATOM 1674 C CA . LEU A 1 213 ? 17.374 -5.370 -4.892 1.00 90.44 213 LEU A CA 1
ATOM 1675 C C . LEU A 1 213 ? 17.992 -6.741 -5.155 1.00 90.44 213 LEU A C 1
ATOM 1677 O O . LEU A 1 213 ? 19.209 -6.908 -5.195 1.00 90.44 213 LEU A O 1
ATOM 1681 N N . VAL A 1 214 ? 17.137 -7.722 -5.405 1.00 92.69 214 VAL A N 1
ATOM 1682 C CA . VAL A 1 214 ? 17.538 -9.079 -5.760 1.00 92.69 214 VAL A CA 1
ATOM 1683 C C . VAL A 1 214 ? 17.116 -9.343 -7.196 1.00 92.69 214 VAL A C 1
ATOM 1685 O O . VAL A 1 214 ? 15.994 -9.028 -7.597 1.00 92.69 214 VAL A O 1
ATOM 1688 N N . GLU A 1 215 ? 18.020 -9.914 -7.986 1.00 93.00 215 GLU A N 1
ATOM 1689 C CA . GLU A 1 215 ? 17.684 -10.394 -9.319 1.00 93.00 215 GLU A CA 1
ATOM 1690 C C . GLU A 1 215 ? 16.867 -11.687 -9.210 1.00 93.00 215 GLU A C 1
ATOM 1692 O O . GLU A 1 215 ? 17.291 -12.667 -8.596 1.00 93.00 215 GLU A O 1
ATOM 1697 N N . VAL A 1 216 ? 15.682 -11.683 -9.811 1.00 93.38 216 VAL A N 1
ATOM 1698 C CA . VAL A 1 216 ? 14.737 -12.797 -9.816 1.00 93.38 216 VAL A CA 1
ATOM 1699 C C . VAL A 1 216 ? 14.542 -13.262 -11.248 1.00 93.38 216 VAL A C 1
ATOM 1701 O O . VAL A 1 216 ? 14.001 -12.532 -12.080 1.00 93.38 216 VAL A O 1
ATOM 1704 N N . GLU A 1 217 ? 14.955 -14.494 -11.537 1.00 94.25 217 GLU A N 1
ATOM 1705 C CA . GLU A 1 217 ? 14.647 -15.148 -12.807 1.00 94.25 217 GLU A CA 1
ATOM 1706 C C . GLU A 1 217 ? 13.156 -15.494 -12.885 1.00 94.25 217 GLU A C 1
ATOM 1708 O O . GLU A 1 217 ? 12.580 -16.110 -11.985 1.00 94.25 217 GLU A O 1
ATOM 1713 N N . ILE A 1 218 ? 12.521 -15.125 -13.993 1.00 90.56 218 ILE A N 1
ATOM 1714 C CA . ILE A 1 218 ? 11.116 -15.415 -14.255 1.00 90.56 218 ILE A CA 1
ATOM 1715 C C . ILE A 1 218 ? 11.027 -16.756 -14.987 1.00 90.56 218 ILE A C 1
ATOM 1717 O O . ILE A 1 218 ? 11.622 -16.902 -16.058 1.00 90.56 218 ILE A O 1
ATOM 1721 N N . PRO A 1 219 ? 10.264 -17.746 -14.485 1.00 88.56 219 PRO A N 1
ATOM 1722 C CA . PRO A 1 219 ? 10.076 -19.010 -15.188 1.00 88.56 219 PRO A CA 1
ATOM 1723 C C . PRO A 1 219 ? 9.533 -18.799 -16.609 1.00 88.56 219 PRO A C 1
ATOM 1725 O O . PRO A 1 219 ? 8.458 -18.233 -16.808 1.00 88.56 219 PRO A O 1
ATOM 1728 N N . GLY A 1 220 ? 10.296 -19.237 -17.615 1.00 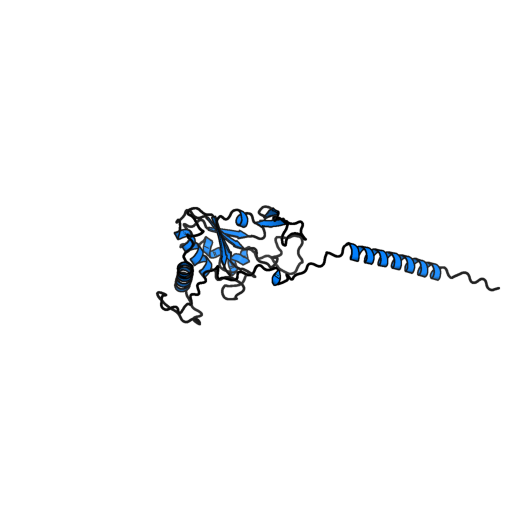86.06 220 GLY A N 1
ATOM 1729 C CA . GLY A 1 220 ? 9.974 -19.009 -19.031 1.00 86.06 220 GLY A CA 1
ATOM 1730 C C . GLY A 1 220 ? 10.185 -17.564 -19.511 1.00 86.06 220 GLY A C 1
ATOM 1731 O O . GLY A 1 220 ? 9.745 -17.217 -20.606 1.00 86.06 220 GLY A O 1
ATOM 1732 N N . GLY A 1 221 ? 10.820 -16.719 -18.697 1.00 82.06 221 GLY A N 1
ATOM 1733 C CA . GLY A 1 221 ? 11.188 -15.324 -18.943 1.00 82.06 221 GLY A CA 1
ATOM 1734 C C . GLY A 1 221 ? 10.022 -14.332 -19.019 1.00 82.06 221 GLY A C 1
ATOM 1735 O O . GLY A 1 221 ? 10.197 -13.162 -18.698 1.00 82.06 221 GLY A O 1
ATOM 1736 N N . GLY A 1 222 ? 8.822 -14.758 -19.417 1.00 83.12 222 GLY A N 1
ATOM 1737 C CA . GLY A 1 222 ? 7.628 -13.911 -19.447 1.00 83.12 222 GLY A CA 1
ATOM 1738 C C . GLY A 1 222 ? 7.831 -12.599 -20.220 1.00 83.12 222 GLY A C 1
ATOM 1739 O O . GLY A 1 222 ? 8.348 -12.590 -21.335 1.00 83.12 222 GLY A O 1
ATOM 1740 N N . GLN A 1 223 ? 7.403 -11.477 -19.634 1.00 80.88 223 GLN A N 1
ATOM 1741 C CA . GLN A 1 223 ? 7.648 -10.137 -20.194 1.00 80.88 223 GLN A CA 1
ATOM 1742 C C . GLN A 1 223 ? 9.096 -9.656 -20.001 1.00 80.88 223 GLN A C 1
ATOM 1744 O O . GLN A 1 223 ? 9.491 -8.698 -20.656 1.00 80.88 223 GLN A O 1
ATOM 1749 N N . ALA A 1 224 ? 9.890 -10.331 -19.164 1.00 84.50 224 ALA A N 1
ATOM 1750 C CA . ALA A 1 224 ? 11.293 -10.009 -18.925 1.00 84.50 224 ALA A CA 1
ATOM 1751 C C . ALA A 1 224 ? 12.240 -10.599 -19.983 1.00 84.50 224 ALA A C 1
ATOM 1753 O O . ALA A 1 224 ? 13.433 -10.312 -19.955 1.00 84.50 224 ALA A O 1
ATOM 1754 N N . LEU A 1 225 ? 11.757 -11.434 -20.918 1.00 83.19 225 LEU A N 1
ATOM 1755 C CA . LEU A 1 225 ? 12.591 -12.075 -21.950 1.00 83.19 225 LEU A CA 1
ATOM 1756 C C . LEU A 1 225 ? 13.530 -11.105 -22.692 1.00 83.19 225 LEU A C 1
ATOM 1758 O O . LEU A 1 225 ? 14.703 -11.450 -22.852 1.00 83.19 225 LEU A O 1
ATOM 1762 N N . PRO A 1 226 ? 13.096 -9.898 -23.113 1.00 79.56 226 PRO A N 1
ATOM 1763 C CA . PRO A 1 226 ? 13.999 -8.954 -23.770 1.00 79.56 226 PRO A CA 1
ATOM 1764 C C . PRO A 1 226 ? 15.114 -8.435 -22.847 1.00 79.56 226 PRO A C 1
ATOM 1766 O O . PRO A 1 226 ? 16.132 -7.955 -23.337 1.00 79.56 226 PRO A O 1
ATOM 1769 N N . GLN A 1 227 ? 14.936 -8.541 -21.528 1.00 79.19 227 GLN A N 1
ATOM 1770 C CA . GLN A 1 227 ? 15.906 -8.183 -20.491 1.00 79.19 227 GLN A CA 1
ATOM 1771 C C . GLN A 1 227 ? 16.638 -9.409 -19.914 1.00 79.19 227 GLN A C 1
ATOM 1773 O O . GLN A 1 227 ? 17.187 -9.336 -18.823 1.00 79.19 227 GLN A O 1
ATOM 1778 N N . GLY A 1 228 ? 16.667 -10.540 -20.628 1.00 85.12 228 GLY A N 1
ATOM 1779 C CA . GLY A 1 228 ? 17.352 -11.756 -20.167 1.00 85.12 228 GLY A CA 1
ATOM 1780 C C . GLY A 1 228 ? 16.489 -12.683 -19.310 1.00 85.12 228 GLY A C 1
ATOM 1781 O O . GLY A 1 228 ? 16.970 -13.719 -18.865 1.00 85.12 228 GLY A O 1
ATOM 1782 N N . GLY A 1 229 ? 15.202 -12.370 -19.141 1.00 89.69 229 GLY A N 1
ATOM 1783 C CA . GLY A 1 229 ? 14.251 -13.206 -18.413 1.00 89.69 229 GLY A CA 1
ATOM 1784 C C . GLY A 1 229 ? 14.245 -12.988 -16.901 1.00 89.69 229 GLY A C 1
ATOM 1785 O O . GLY A 1 229 ? 13.644 -13.801 -16.205 1.00 89.69 229 GLY A O 1
ATOM 1786 N N . SER A 1 230 ? 14.864 -11.919 -16.395 1.00 92.31 230 SER A N 1
ATOM 1787 C CA . SER A 1 230 ? 14.921 -11.582 -14.970 1.00 92.31 230 SER A CA 1
ATOM 1788 C C . SER A 1 230 ? 14.404 -10.168 -14.671 1.00 92.31 230 SER A C 1
ATOM 1790 O O . SER A 1 230 ? 14.368 -9.295 -15.543 1.00 92.31 230 SER A O 1
ATOM 1792 N N . TYR A 1 231 ? 13.990 -9.939 -13.422 1.00 89.81 231 TYR A N 1
ATOM 1793 C CA . TYR A 1 231 ? 13.698 -8.611 -12.875 1.00 89.81 231 TYR A CA 1
ATOM 1794 C C . TYR A 1 231 ? 14.512 -8.354 -11.610 1.00 89.81 231 TYR A C 1
ATOM 1796 O O . TYR A 1 231 ? 14.736 -9.265 -10.821 1.00 89.81 231 TYR A O 1
ATOM 1804 N N . TRP A 1 232 ? 14.885 -7.096 -11.381 1.00 88.69 232 TRP A N 1
ATOM 1805 C CA . TRP A 1 232 ? 15.374 -6.642 -10.081 1.00 88.69 232 TRP A CA 1
ATOM 1806 C C . TRP A 1 232 ? 14.177 -6.273 -9.212 1.00 88.69 232 TRP A C 1
ATOM 1808 O O . TRP A 1 232 ? 13.407 -5.383 -9.571 1.00 88.69 232 TRP A O 1
ATOM 1818 N N . ILE A 1 233 ? 14.004 -6.982 -8.101 1.00 91.19 233 ILE A N 1
ATOM 1819 C CA . ILE A 1 233 ? 12.871 -6.832 -7.187 1.00 91.19 233 ILE A CA 1
ATOM 1820 C C . ILE A 1 233 ? 13.403 -6.483 -5.800 1.00 91.19 233 ILE A C 1
ATOM 1822 O O . ILE A 1 233 ? 14.374 -7.079 -5.339 1.00 91.19 233 ILE A O 1
ATOM 1826 N N . HIS A 1 234 ? 12.765 -5.528 -5.126 1.00 93.19 234 HIS A N 1
ATOM 1827 C CA . HIS A 1 234 ? 13.131 -5.167 -3.761 1.00 93.19 234 HIS A CA 1
ATOM 1828 C C . HIS A 1 234 ? 12.867 -6.324 -2.788 1.00 93.19 234 HIS A C 1
ATOM 1830 O O . HIS A 1 234 ? 11.806 -6.947 -2.833 1.00 93.19 234 HIS A O 1
ATOM 1836 N N . GLN A 1 235 ? 13.803 -6.589 -1.879 1.00 94.81 235 GLN A N 1
ATOM 1837 C CA . GLN A 1 235 ? 13.753 -7.711 -0.942 1.00 94.81 235 GLN A CA 1
ATOM 1838 C C . GLN A 1 235 ? 12.497 -7.690 -0.066 1.00 94.81 235 GLN A C 1
ATOM 1840 O O . GLN A 1 235 ? 11.910 -8.738 0.150 1.00 94.81 235 GLN A O 1
ATOM 1845 N N . ASP A 1 236 ? 12.010 -6.514 0.349 1.00 95.62 236 ASP A N 1
ATOM 1846 C CA . ASP A 1 236 ? 10.747 -6.412 1.101 1.00 95.62 236 ASP A CA 1
ATOM 1847 C C . ASP A 1 236 ? 9.541 -6.952 0.318 1.00 95.62 236 ASP A C 1
ATOM 1849 O O . ASP A 1 236 ? 8.620 -7.488 0.921 1.00 95.62 236 ASP A O 1
ATOM 1853 N N . VAL A 1 237 ? 9.537 -6.853 -1.017 1.00 95.50 237 VAL A N 1
ATOM 1854 C CA . VAL A 1 237 ? 8.464 -7.429 -1.848 1.00 95.50 237 VAL A CA 1
ATOM 1855 C C . VAL A 1 237 ? 8.540 -8.955 -1.849 1.00 95.50 237 VAL A C 1
ATOM 1857 O O . VAL A 1 237 ? 7.508 -9.614 -1.903 1.00 95.50 237 VAL A O 1
ATOM 1860 N N . LEU A 1 238 ? 9.750 -9.516 -1.797 1.00 94.50 238 LEU A N 1
ATOM 1861 C CA . LEU A 1 238 ? 9.975 -10.964 -1.772 1.00 94.50 238 LEU A CA 1
ATOM 1862 C C . LEU A 1 238 ? 9.781 -11.573 -0.381 1.00 94.50 238 LEU A C 1
ATOM 1864 O O . LEU A 1 238 ? 9.382 -12.729 -0.282 1.00 94.50 238 LEU A O 1
ATOM 1868 N N . ASN A 1 239 ? 10.096 -10.809 0.662 1.00 96.75 239 ASN A N 1
ATOM 1869 C CA . ASN A 1 239 ? 10.044 -11.245 2.053 1.00 96.75 239 ASN A CA 1
ATOM 1870 C C . ASN A 1 239 ? 8.655 -11.074 2.675 1.00 96.75 239 ASN A C 1
ATOM 1872 O O . ASN A 1 239 ? 8.391 -11.695 3.696 1.00 96.75 239 ASN A O 1
ATOM 1876 N N . ALA A 1 240 ? 7.789 -10.240 2.091 1.00 98.12 240 ALA A N 1
ATOM 1877 C CA . ALA A 1 240 ? 6.431 -10.062 2.581 1.00 98.12 240 ALA A CA 1
ATOM 1878 C C . ALA A 1 240 ? 5.630 -11.368 2.479 1.00 98.12 240 ALA A C 1
ATOM 1880 O O . ALA A 1 240 ? 5.504 -11.949 1.398 1.00 98.12 240 ALA A O 1
ATOM 1881 N N . ASP A 1 241 ? 5.018 -11.775 3.589 1.00 98.50 241 ASP A N 1
ATOM 1882 C CA . ASP A 1 241 ? 4.072 -12.892 3.630 1.00 98.50 241 ASP A CA 1
ATOM 1883 C C . ASP A 1 241 ? 2.733 -12.494 2.990 1.00 98.50 241 ASP A C 1
ATOM 1885 O O . ASP A 1 241 ? 2.070 -13.299 2.331 1.00 98.50 241 ASP A O 1
ATOM 1889 N N . ALA A 1 242 ? 2.366 -11.212 3.117 1.00 98.19 242 ALA A N 1
ATOM 1890 C CA . ALA A 1 242 ? 1.189 -10.629 2.490 1.00 98.19 242 ALA A CA 1
ATOM 1891 C C . ALA A 1 242 ? 1.499 -9.283 1.820 1.00 98.19 242 ALA A C 1
ATOM 1893 O O . ALA A 1 242 ? 2.146 -8.405 2.388 1.00 98.19 242 ALA A O 1
ATOM 1894 N N . PHE A 1 243 ? 0.967 -9.090 0.611 1.00 97.44 243 PHE A N 1
ATOM 1895 C CA . PHE A 1 243 ? 1.162 -7.877 -0.184 1.00 97.44 243 PHE A CA 1
ATOM 1896 C C . PHE A 1 243 ? -0.180 -7.213 -0.505 1.00 97.44 243 PHE A C 1
ATOM 1898 O O . PHE A 1 243 ? -1.033 -7.811 -1.165 1.00 97.44 243 PHE A O 1
ATOM 1905 N N . ILE A 1 244 ? -0.369 -5.965 -0.072 1.00 97.75 244 ILE A N 1
ATOM 1906 C CA . ILE A 1 244 ? -1.591 -5.185 -0.303 1.00 97.75 244 ILE A CA 1
ATOM 1907 C C . ILE A 1 244 ? -1.252 -3.953 -1.132 1.00 97.75 244 ILE A C 1
ATOM 1909 O O . ILE A 1 244 ? -0.470 -3.110 -0.711 1.00 97.75 244 ILE A O 1
ATOM 1913 N N . THR A 1 245 ? -1.889 -3.788 -2.289 1.00 95.88 245 THR A N 1
ATOM 1914 C CA . THR A 1 245 ? -1.792 -2.540 -3.059 1.00 95.88 245 THR A CA 1
ATOM 1915 C C . THR A 1 245 ? -2.926 -1.593 -2.705 1.00 95.88 245 THR A C 1
ATOM 1917 O O . THR A 1 245 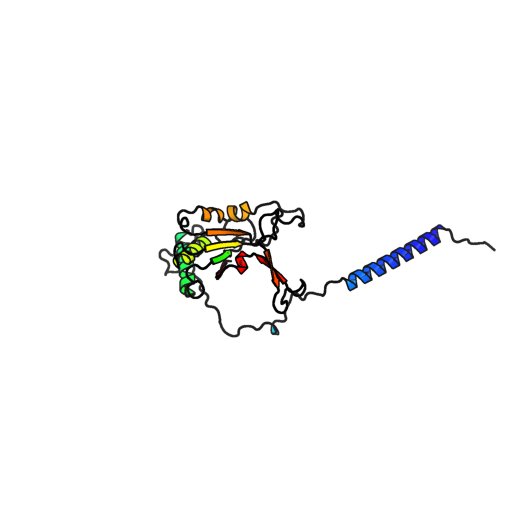? -4.085 -2.011 -2.706 1.00 95.88 245 THR A O 1
ATOM 1920 N N . VAL A 1 246 ? -2.613 -0.314 -2.523 1.00 94.88 246 VAL A N 1
ATOM 1921 C CA . VAL A 1 246 ? -3.594 0.765 -2.359 1.00 94.88 246 VAL A CA 1
ATOM 1922 C C . VAL A 1 246 ? -3.372 1.776 -3.484 1.00 94.88 246 VAL A C 1
ATOM 1924 O O . VAL A 1 246 ? -2.229 2.100 -3.810 1.00 94.88 246 VAL A O 1
ATOM 1927 N N . ARG A 1 247 ? -4.450 2.197 -4.146 1.00 87.06 247 ARG A N 1
ATOM 1928 C CA . ARG A 1 247 ? -4.430 3.110 -5.294 1.00 87.06 247 ARG A CA 1
ATOM 1929 C C . ARG A 1 247 ? -5.348 4.277 -4.989 1.00 87.06 247 ARG A C 1
ATOM 1931 O O . ARG A 1 247 ? -6.508 3.996 -4.619 1.00 87.06 247 ARG A O 1
#

Secondary structure (DSSP, 8-state):
----PPPHHHHHHHHHHHHHHHHHHHHHHHHHHTPPP---S---GGGS---SS---------TT-TTSSS---TT-TT--HHHHHHHHHHHHHHHT-STTT--TT-EEEEE--BSSS--TTSSSB--HHHHHHHHHHHHTTSTTT-EEEEEE--SS--TTS-TTS-SS----HHHHHHHTTHHHHTT-TTSTTSEEEEEETT-S-TT-TTTTEEEEEPTT-GGGGGGTSEEEEEHHHHH-SEEEE--

Mean predicted aligned error: 10.65 Å

pLDDT: mean 85.08, std 15.13, range [41.62, 98.75]

Radius of gyration: 28.21 Å; Cα contacts (8 Å, |Δi|>4): 325; chains: 1; bounding box: 74×38×97 Å

Solvent-accessible surface area (backbone atoms only — not comparable to full-atom values): 14600 Å² total; per-residue (Å²): 135,84,83,80,71,77,57,70,65,60,58,50,50,53,52,50,52,49,52,52,50,53,49,52,54,49,50,54,54,47,50,64,72,65,48,73,77,86,71,72,93,65,76,63,69,87,76,49,86,69,78,90,62,91,87,73,74,84,54,86,64,56,55,56,37,83,88,46,98,69,52,37,64,86,82,50,88,79,70,50,64,70,55,48,32,52,38,51,54,48,27,40,52,70,46,68,53,60,72,88,68,49,61,77,57,35,35,36,32,36,29,54,37,47,56,55,63,38,51,58,80,73,76,50,25,44,48,43,59,57,51,53,38,48,52,52,59,56,31,67,72,31,74,62,52,30,40,39,33,43,33,44,54,52,84,54,79,55,56,65,46,50,99,86,67,85,93,78,59,69,68,43,69,75,40,36,37,46,47,32,49,52,54,55,55,79,70,31,81,92,43,69,71,48,50,65,48,80,43,59,49,73,34,49,55,54,92,44,31,56,75,38,40,41,80,42,78,41,87,90,16,66,91,28,44,91,67,78,12,40,45,78,40,32,46,66,74,74,66,32,69,30,80,44,80,44,114